Protein AF-A0A4Y8JRE9-F1 (afdb_monomer)

Foldseek 3Di:
DDPVVVPPPVDDFLACVVVVVPQCQPPFPCVPPPGHGNVRRNVCCVVPPVSVVCVVVVHDDDPPDPPPPPVCVVVVVVVVVVVVVVVVVVVVPPPDPDDPDPDDPDDPPDPPVPPPPDPPDDPPDLPDVPADFLACRNCVVDVDQVPAPDVVGNVVNVVVVVVVVVVVVVVVVVVVVVVVVVVVVVPDDPPPPPDDDDDDDDDDDDDDDDDPPDPVVVVVVVVVVVLVVVLVPPPDDPVVNVVSVVVVVVVVVVVVVVVVVVVVVVVVVVLVVVVVVVVVVCVVQVWDWDDDPPPDTDTDHDPPDDDWDWDWDQDPVRDIDTDGDDDDDPDPDDDD

Radius of gyration: 38.11 Å; Cα contacts (8 Å, |Δi|>4): 180; chains: 1; bounding box: 80×75×119 Å

Secondary structure (DSSP, 8-state):
--TTTT----SPTTSHHHHHTT--SSS-GGGGSSSPPHHHHHHHHHH-HHHHHHHHTT---PPPP-----THHHHHHHHHHHHHHHHHHHHTTT---PPPPPPPP------GGGS----TT----TT-TTS-TTSTTGGGT---GGG--SSS-HHHHHHHHHHHHHHHHHHHHHHHHHHHHHHHHHT---------PPP----PPP---------HHHHHHHHHHHHHHHHHT----HHHHHHHHHHHHHHHHHHHHHHHHHHHHHHHHHHHHHHHHHHHHHHHTT-EEEE-TTS-EEEEPPTTSPPPEEEEEE-TTS-EEEEEE-----------

Solvent-accessible surface area (backbone atoms only — not comparable to full-atom values): 21134 Å² total; per-residue (Å²): 134,62,84,69,71,72,68,72,72,86,60,60,78,35,31,48,66,23,28,75,78,62,39,74,40,89,83,35,84,31,66,86,46,96,53,53,27,12,41,56,29,36,53,39,46,75,72,32,68,68,57,33,53,33,50,77,69,74,41,84,84,71,81,72,74,77,71,76,73,66,75,56,62,60,55,52,53,53,48,50,53,49,50,55,51,53,53,50,56,62,64,58,75,74,66,70,84,70,74,78,75,78,75,74,78,83,64,82,78,75,70,71,86,74,60,78,78,80,71,86,83,68,80,79,59,93,80,59,87,84,52,60,60,36,28,52,73,16,33,79,78,46,78,56,70,93,75,44,91,27,84,54,31,16,57,53,28,32,54,49,51,52,50,52,53,51,50,50,55,50,51,53,52,50,52,50,52,52,52,50,52,55,51,56,66,71,65,60,73,82,74,75,77,74,78,88,72,85,88,76,85,88,78,88,78,82,83,76,80,80,75,80,85,65,60,61,67,63,52,51,57,48,53,52,48,52,51,51,53,55,56,73,66,49,91,55,57,78,64,53,54,53,52,51,52,51,51,53,51,52,52,50,54,52,52,52,51,52,51,54,54,50,53,53,50,50,57,54,47,52,58,53,57,64,48,48,62,55,52,54,55,34,57,76,66,62,42,55,79,49,88,45,99,77,86,50,77,54,70,54,73,66,94,90,62,82,85,69,57,72,54,75,54,70,49,98,84,74,56,72,55,77,50,76,54,88,65,84,80,83,73,87,78,82,81,131

Structure (mmCIF, N/CA/C/O backbone):
data_AF-A0A4Y8JRE9-F1
#
_entry.id   AF-A0A4Y8JRE9-F1
#
loop_
_atom_site.group_PDB
_atom_site.id
_atom_site.type_symbol
_atom_site.label_atom_id
_atom_site.label_alt_id
_atom_site.label_comp_id
_atom_site.label_asym_id
_atom_site.label_entity_id
_atom_site.label_seq_id
_atom_site.pdbx_PDB_ins_code
_atom_site.Cartn_x
_atom_site.Cartn_y
_atom_site.Cartn_z
_atom_site.occupancy
_atom_site.B_iso_or_equiv
_atom_site.auth_seq_id
_atom_site.auth_comp_id
_atom_site.auth_asym_id
_atom_site.auth_atom_id
_atom_site.pdbx_PDB_model_num
ATOM 1 N N . MET A 1 1 ? -28.894 -4.569 -14.939 1.00 49.09 1 MET A N 1
ATOM 2 C CA . MET A 1 1 ? -29.246 -4.712 -13.515 1.00 49.09 1 MET A CA 1
ATOM 3 C C . MET A 1 1 ? -30.235 -3.619 -13.191 1.00 49.09 1 MET A C 1
ATOM 5 O O . MET A 1 1 ? -29.943 -2.453 -13.436 1.00 49.09 1 MET A O 1
ATOM 9 N N . SER A 1 2 ? -31.446 -4.022 -12.833 1.00 51.38 2 SER A N 1
ATOM 10 C CA . SER A 1 2 ? -32.583 -3.138 -12.594 1.00 51.38 2 SER A CA 1
ATOM 11 C C . SER A 1 2 ? -32.316 -2.329 -11.326 1.00 51.38 2 SER A C 1
ATOM 13 O O . SER A 1 2 ? -31.784 -2.868 -10.364 1.00 51.38 2 SER A O 1
ATOM 15 N N . THR A 1 3 ? -32.711 -1.058 -11.279 1.00 58.94 3 THR A N 1
ATOM 16 C CA . THR A 1 3 ? -32.582 -0.202 -10.081 1.00 58.94 3 THR A CA 1
ATOM 17 C C . THR A 1 3 ? -33.307 -0.748 -8.842 1.00 58.94 3 THR A C 1
ATOM 19 O O . THR A 1 3 ? -33.083 -0.243 -7.749 1.00 58.94 3 THR A O 1
ATOM 22 N N . LEU A 1 4 ? -34.149 -1.777 -8.994 1.00 58.50 4 LEU A N 1
ATOM 23 C CA . LEU A 1 4 ? -34.817 -2.470 -7.892 1.00 58.50 4 LEU A CA 1
ATOM 24 C C . LEU A 1 4 ? -33.935 -3.503 -7.164 1.00 58.50 4 LEU A C 1
ATOM 26 O O . LEU A 1 4 ? -34.133 -3.684 -5.969 1.00 58.50 4 LEU A O 1
ATOM 30 N N . ASP A 1 5 ? -32.934 -4.107 -7.820 1.00 60.91 5 ASP A N 1
ATOM 31 C CA . ASP A 1 5 ? -31.975 -5.021 -7.156 1.00 60.91 5 ASP A CA 1
ATOM 32 C C . ASP A 1 5 ? -30.990 -4.262 -6.246 1.00 60.91 5 ASP A C 1
ATOM 34 O O . ASP A 1 5 ? -30.177 -4.856 -5.547 1.00 60.91 5 ASP A O 1
ATOM 38 N N . LEU A 1 6 ? -31.053 -2.925 -6.243 1.00 60.41 6 LEU A N 1
ATOM 39 C CA . LEU A 1 6 ? -30.259 -2.079 -5.354 1.00 60.41 6 LEU A CA 1
ATOM 40 C C . LEU A 1 6 ? -30.767 -2.089 -3.901 1.00 60.41 6 LEU A C 1
ATOM 42 O O . LEU A 1 6 ? -30.065 -1.582 -3.034 1.00 60.41 6 LEU A O 1
ATOM 46 N N . TYR A 1 7 ? -31.980 -2.600 -3.651 1.00 64.06 7 TYR A N 1
ATOM 47 C CA . TYR A 1 7 ? -32.642 -2.549 -2.341 1.00 64.06 7 TYR A CA 1
ATOM 48 C C . TYR A 1 7 ? -32.620 -3.870 -1.563 1.00 64.06 7 TYR A C 1
ATOM 50 O O . TYR A 1 7 ? -33.045 -3.889 -0.409 1.00 64.06 7 TYR A O 1
ATOM 58 N N . SER A 1 8 ? -32.131 -4.968 -2.149 1.00 72.12 8 SER A N 1
ATOM 59 C CA . SER A 1 8 ? -31.761 -6.160 -1.377 1.00 72.12 8 SER A CA 1
ATOM 60 C C . SER A 1 8 ? -30.461 -5.860 -0.630 1.00 72.12 8 SER A C 1
ATOM 62 O O . SER A 1 8 ? -29.365 -6.177 -1.087 1.00 72.12 8 SER A O 1
ATOM 64 N N . ASP A 1 9 ? -30.611 -5.159 0.491 1.00 72.56 9 ASP A N 1
ATOM 65 C CA . ASP A 1 9 ? -29.562 -4.598 1.350 1.00 72.56 9 ASP A CA 1
ATOM 66 C C . ASP A 1 9 ? -28.894 -5.668 2.243 1.00 72.56 9 ASP A C 1
ATOM 68 O O . ASP A 1 9 ? -28.466 -5.394 3.361 1.00 72.56 9 ASP A O 1
ATOM 72 N N . ASP A 1 10 ? -28.816 -6.911 1.758 1.00 89.00 10 ASP A N 1
ATOM 73 C CA . ASP A 1 10 ? -28.329 -8.073 2.519 1.00 89.00 10 ASP A CA 1
ATOM 74 C C . ASP A 1 10 ? -26.795 -8.127 2.634 1.00 89.00 10 ASP A C 1
ATOM 76 O O . ASP A 1 10 ? -26.238 -9.040 3.246 1.00 89.00 10 ASP A O 1
ATOM 80 N N . PHE A 1 11 ? -26.085 -7.164 2.049 1.00 89.75 11 PHE A N 1
ATOM 81 C CA . PHE A 1 11 ? -24.629 -7.110 2.081 1.00 89.75 11 PHE A CA 1
ATOM 82 C C . PHE A 1 11 ? -24.111 -6.083 3.101 1.00 89.75 11 PHE A C 1
ATOM 84 O O . PHE A 1 11 ? -24.757 -5.067 3.366 1.00 89.75 11 PHE A O 1
ATOM 91 N N . PRO A 1 12 ? -22.923 -6.309 3.692 1.00 93.31 12 PRO A N 1
ATOM 92 C CA . PRO A 1 12 ? -22.397 -5.434 4.733 1.00 93.31 12 PRO A CA 1
ATOM 93 C C . PRO A 1 12 ? -22.064 -4.043 4.177 1.00 93.31 12 PRO A C 1
ATOM 95 O O . PRO A 1 12 ? -21.236 -3.895 3.276 1.00 93.31 12 PRO A O 1
ATOM 98 N N . HIS A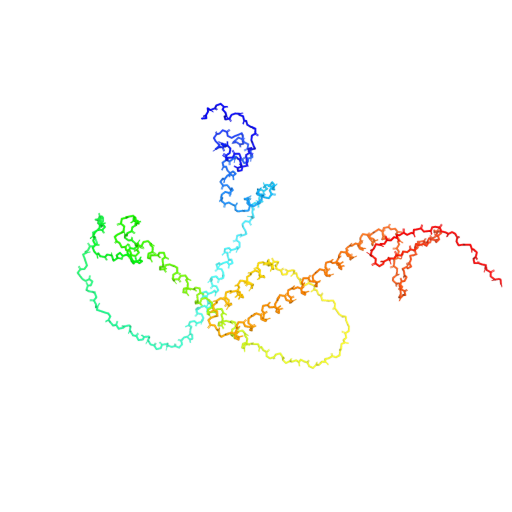 1 13 ? -22.676 -2.999 4.742 1.00 94.69 13 HIS A N 1
ATOM 99 C CA . HIS A 1 13 ? -22.341 -1.610 4.417 1.00 94.69 13 HIS A CA 1
ATOM 100 C C . HIS A 1 13 ? -21.197 -1.075 5.271 1.00 94.69 13 HIS A C 1
ATOM 102 O O . HIS A 1 13 ? -21.030 -1.425 6.435 1.00 94.69 13 HIS A O 1
ATOM 108 N N . GLY A 1 14 ? -20.418 -0.168 4.686 1.00 94.56 14 GLY A N 1
ATOM 109 C CA . GLY A 1 14 ? -19.246 0.423 5.329 1.00 94.56 14 GLY A CA 1
ATOM 110 C C . GLY A 1 14 ? -17.988 -0.436 5.279 1.00 94.56 14 GLY A C 1
ATOM 111 O O . GLY A 1 14 ? -17.011 -0.107 5.946 1.00 94.56 14 GLY A O 1
ATOM 112 N N . THR A 1 15 ? -17.987 -1.478 4.448 1.00 96.00 15 THR A N 1
ATOM 113 C CA . THR A 1 15 ? -16.830 -2.336 4.179 1.00 96.00 15 THR A CA 1
ATOM 114 C C . THR A 1 15 ? -16.375 -2.212 2.717 1.00 96.00 15 THR A C 1
ATOM 116 O O . THR A 1 15 ? -17.127 -1.702 1.873 1.00 96.00 15 THR A O 1
ATOM 119 N N . PRO A 1 16 ? -15.142 -2.644 2.391 1.00 96.88 16 PRO A N 1
ATOM 120 C CA . PRO A 1 16 ? -14.686 -2.777 1.007 1.00 96.88 16 PRO A CA 1
ATOM 121 C C . PRO A 1 16 ? -15.561 -3.746 0.197 1.00 96.88 16 PRO A C 1
ATOM 123 O O . PRO A 1 16 ? -15.965 -3.405 -0.912 1.00 96.88 16 PRO A O 1
ATOM 126 N N . ASP A 1 17 ? -15.957 -4.877 0.784 1.00 95.88 17 ASP A N 1
ATOM 127 C CA . ASP A 1 17 ? -16.783 -5.894 0.118 1.00 95.88 17 ASP A CA 1
ATOM 128 C C . ASP A 1 17 ? -18.141 -5.342 -0.324 1.00 95.88 17 ASP A C 1
ATOM 130 O O . ASP A 1 17 ? -18.578 -5.578 -1.449 1.00 95.88 17 ASP A O 1
ATOM 134 N N . GLY A 1 18 ? -18.795 -4.528 0.514 1.00 94.62 18 GLY A N 1
ATOM 135 C CA . GLY A 1 18 ? -20.056 -3.882 0.145 1.00 94.62 18 GLY A CA 1
ATOM 136 C C . GLY A 1 18 ? -19.915 -2.927 -1.046 1.00 94.62 18 GLY A C 1
ATOM 137 O O . GLY A 1 18 ? -20.858 -2.733 -1.816 1.00 94.62 18 GLY A O 1
ATOM 138 N N . PHE A 1 19 ? -18.733 -2.334 -1.245 1.00 96.31 19 PHE A N 1
ATOM 139 C CA . PHE A 1 19 ? -18.454 -1.523 -2.431 1.00 96.31 19 PHE A CA 1
ATOM 140 C C . PHE A 1 19 ? -18.309 -2.385 -3.690 1.00 96.31 19 PHE A C 1
ATOM 142 O O . PHE A 1 19 ? -18.842 -2.019 -4.742 1.00 96.31 19 PHE A O 1
ATOM 149 N N . GLU A 1 20 ? -17.620 -3.523 -3.585 1.00 94.88 20 GLU A N 1
ATOM 150 C CA . GLU A 1 20 ? -17.445 -4.475 -4.689 1.00 94.88 20 GLU A CA 1
ATOM 151 C C . GLU A 1 20 ? -18.771 -5.118 -5.109 1.00 94.88 20 GLU A C 1
ATOM 153 O O . GLU A 1 20 ? -19.023 -5.283 -6.302 1.00 94.88 20 GLU A O 1
ATOM 158 N N . GLN A 1 21 ? -19.666 -5.356 -4.147 1.00 93.81 21 GLN A N 1
ATOM 159 C CA . GLN A 1 21 ? -21.020 -5.867 -4.380 1.00 93.81 21 GLN A CA 1
ATOM 160 C C . GLN A 1 21 ? -21.985 -4.826 -4.975 1.00 93.81 21 GLN A C 1
ATOM 162 O O . GLN A 1 21 ? -23.099 -5.167 -5.362 1.00 93.81 21 GLN A O 1
ATOM 167 N N . GLY A 1 22 ? -21.555 -3.567 -5.128 1.00 92.50 22 GLY A N 1
ATOM 168 C CA . GLY A 1 22 ? -22.273 -2.560 -5.916 1.00 92.50 22 GLY A CA 1
ATOM 169 C C . GLY A 1 22 ? -22.660 -1.286 -5.168 1.00 92.50 22 GLY A C 1
ATOM 170 O O . GLY A 1 22 ? -23.108 -0.328 -5.806 1.00 92.50 22 GLY A O 1
ATOM 171 N N . CYS A 1 23 ? -22.434 -1.189 -3.854 1.00 93.88 23 CYS A N 1
ATOM 172 C CA . CYS A 1 23 ? -22.723 0.038 -3.113 1.00 93.88 23 CYS A CA 1
ATOM 173 C C . CYS A 1 23 ? -21.664 1.120 -3.371 1.00 93.88 23 CYS A C 1
ATOM 175 O O . CYS A 1 23 ? -20.669 1.282 -2.664 1.00 93.88 23 CYS A O 1
ATOM 177 N N . ARG A 1 24 ? -21.907 1.934 -4.403 1.00 93.31 24 ARG A N 1
ATOM 178 C CA . ARG A 1 24 ? -21.009 3.017 -4.850 1.00 93.31 24 ARG A CA 1
ATOM 179 C C . ARG A 1 24 ? -21.148 4.319 -4.039 1.00 93.31 24 ARG A C 1
ATOM 181 O O . ARG A 1 24 ? -20.507 5.318 -4.367 1.00 93.31 24 ARG A O 1
ATOM 188 N N . GLY A 1 25 ? -21.951 4.324 -2.971 1.00 89.06 25 GLY A N 1
ATOM 189 C CA . GLY A 1 25 ? -22.036 5.417 -1.992 1.00 89.06 25 GLY A CA 1
ATOM 190 C C . GLY A 1 25 ? -23.121 6.477 -2.216 1.00 89.06 25 GLY A C 1
ATOM 191 O O . GLY A 1 25 ? -23.301 7.299 -1.328 1.00 89.06 25 GLY A O 1
ATOM 192 N N . SER A 1 26 ? -23.836 6.488 -3.346 1.00 90.00 26 SER A N 1
ATOM 193 C CA . SER A 1 26 ? -24.902 7.476 -3.618 1.00 90.00 26 SER A CA 1
ATOM 194 C C . SER A 1 26 ? -26.245 7.162 -2.954 1.00 90.00 26 SER A C 1
ATOM 196 O O . SER A 1 26 ? -27.072 8.055 -2.828 1.00 90.00 26 SER A O 1
ATOM 198 N N . ALA A 1 27 ? -26.461 5.900 -2.588 1.00 91.44 27 ALA A N 1
ATOM 199 C CA . ALA A 1 27 ? -27.642 5.403 -1.883 1.00 91.44 27 ALA A CA 1
ATOM 200 C C . ALA A 1 27 ? -27.226 4.469 -0.732 1.00 91.44 27 ALA A C 1
ATOM 202 O O . ALA A 1 27 ? -27.926 3.526 -0.396 1.00 91.44 27 ALA A O 1
ATOM 203 N N . CYS A 1 28 ? -26.027 4.682 -0.180 1.00 94.06 28 CYS A N 1
ATOM 204 C CA . CYS A 1 28 ? -25.540 3.870 0.931 1.00 94.06 28 CYS A CA 1
ATOM 205 C C . CYS A 1 28 ? -26.331 4.241 2.196 1.00 94.06 28 CYS A C 1
ATOM 207 O O . CYS A 1 28 ? -26.377 5.432 2.511 1.00 94.06 28 CYS A O 1
ATOM 209 N N . PRO A 1 29 ? -26.876 3.281 2.963 1.00 94.06 29 PRO A N 1
ATOM 210 C CA . PRO A 1 29 ? -27.551 3.550 4.235 1.00 94.06 29 PRO A CA 1
ATOM 211 C C . PRO A 1 29 ? -26.688 4.365 5.205 1.00 94.06 29 PRO A C 1
ATOM 213 O O . PRO A 1 29 ? -27.184 5.238 5.913 1.00 94.06 29 PRO A O 1
ATOM 216 N N . ASN A 1 30 ? -25.365 4.168 5.162 1.00 95.12 30 ASN A N 1
ATOM 217 C CA . ASN A 1 30 ? -24.429 4.895 6.019 1.00 95.12 30 ASN A CA 1
ATOM 218 C C . ASN A 1 30 ? -24.190 6.353 5.584 1.00 95.12 30 ASN A C 1
ATOM 220 O O . ASN A 1 30 ? -23.443 7.070 6.244 1.00 95.12 30 ASN A O 1
ATOM 224 N N . GLN A 1 31 ? -24.777 6.823 4.479 1.00 94.81 31 GLN A N 1
ATOM 225 C CA . GLN A 1 31 ? -24.542 8.176 3.964 1.00 94.81 31 GLN A CA 1
ATOM 226 C C . GLN A 1 31 ? -25.086 9.274 4.890 1.00 94.81 31 GLN A C 1
ATOM 228 O O . GLN A 1 31 ? -24.554 10.383 4.887 1.00 94.81 31 GLN A O 1
ATOM 233 N N . THR A 1 32 ? -26.107 8.964 5.692 1.00 94.75 32 THR A N 1
ATOM 234 C CA . THR A 1 32 ? -26.716 9.874 6.678 1.00 94.75 32 THR A CA 1
ATOM 235 C C . THR A 1 32 ? -26.325 9.553 8.120 1.00 94.75 32 THR A C 1
ATOM 237 O O . THR A 1 32 ? -26.889 10.125 9.047 1.00 94.75 32 THR A O 1
ATOM 240 N N . THR A 1 33 ? -25.393 8.624 8.324 1.00 95.06 33 THR A N 1
ATOM 241 C CA . THR A 1 33 ? -24.928 8.198 9.651 1.00 95.06 33 THR A CA 1
ATOM 242 C C . THR A 1 33 ? -23.469 8.596 9.856 1.00 95.06 33 THR A C 1
ATOM 244 O O . THR A 1 33 ? -22.762 8.877 8.889 1.00 95.06 33 THR A O 1
ATOM 247 N N . ASP A 1 34 ? -22.987 8.525 11.096 1.00 94.00 34 ASP A N 1
ATOM 248 C CA . ASP A 1 34 ? -21.558 8.688 11.395 1.00 94.00 34 ASP A CA 1
ATOM 249 C C . ASP A 1 34 ? -20.711 7.472 10.972 1.00 94.00 34 ASP A C 1
ATOM 251 O O . ASP A 1 34 ? -19.479 7.538 10.959 1.00 94.00 34 ASP A O 1
ATOM 255 N N . ALA A 1 35 ? -21.346 6.356 10.590 1.00 93.62 35 ALA A N 1
ATOM 256 C CA . ALA A 1 35 ? -20.649 5.180 10.092 1.00 93.62 35 ALA A CA 1
ATOM 257 C C . ALA A 1 35 ? -20.007 5.431 8.7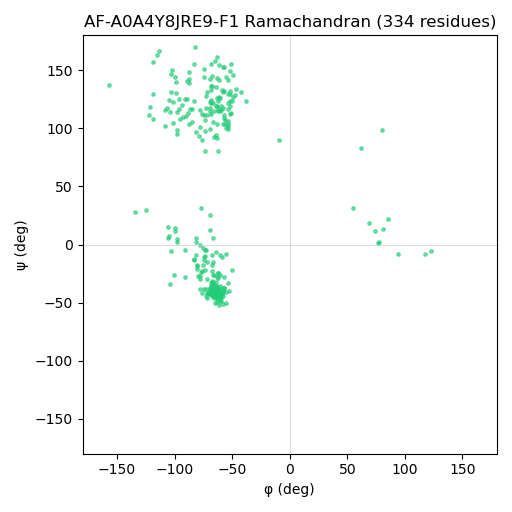15 1.00 93.62 35 ALA A C 1
ATOM 259 O O . ALA A 1 35 ? -20.421 6.276 7.916 1.00 93.62 35 ALA A O 1
ATOM 260 N N . MET A 1 36 ? -18.965 4.662 8.402 1.00 94.75 36 MET A N 1
ATOM 261 C CA . MET A 1 36 ? -18.266 4.790 7.128 1.00 94.75 36 MET A CA 1
ATOM 262 C C . MET A 1 36 ? -19.159 4.320 5.970 1.00 94.75 36 MET A C 1
ATOM 264 O O . MET A 1 36 ? -19.748 3.247 6.019 1.00 94.75 36 MET A O 1
ATOM 268 N N . THR A 1 37 ? -19.249 5.099 4.892 1.00 96.62 37 THR A N 1
ATOM 269 C CA . THR A 1 37 ? -19.902 4.657 3.641 1.00 96.62 37 THR A CA 1
ATOM 270 C C . THR A 1 37 ? -19.019 3.656 2.890 1.00 96.62 37 THR A C 1
ATOM 272 O O . THR A 1 37 ? -17.799 3.833 2.903 1.00 96.62 37 THR A O 1
ATOM 275 N N . CYS A 1 38 ? -19.592 2.723 2.120 1.00 96.44 38 CYS A N 1
ATOM 276 C CA . CYS A 1 38 ? -18.826 1.756 1.308 1.00 96.44 38 CYS A CA 1
ATOM 277 C C . CYS A 1 38 ? -17.794 2.430 0.386 1.00 96.44 38 CYS A C 1
ATOM 279 O O . CYS A 1 38 ? -16.646 2.006 0.301 1.00 96.44 38 CYS A O 1
ATOM 281 N N . ARG A 1 39 ? -18.149 3.568 -0.234 1.00 97.50 39 ARG A N 1
ATOM 282 C CA . ARG A 1 39 ? -17.212 4.348 -1.063 1.00 97.50 39 ARG A CA 1
ATOM 283 C C . ARG A 1 39 ? -15.996 4.845 -0.273 1.00 97.50 39 ARG A C 1
ATOM 285 O O . ARG A 1 39 ? -14.878 4.780 -0.777 1.00 97.50 39 ARG A O 1
ATOM 292 N N . LYS A 1 40 ? -16.198 5.360 0.946 1.00 96.81 40 LYS A N 1
ATOM 293 C CA . LYS A 1 40 ? -15.100 5.789 1.834 1.00 96.81 40 LYS A CA 1
ATOM 294 C C . LYS A 1 40 ? -14.256 4.596 2.290 1.00 96.81 40 LYS A C 1
ATOM 296 O O . LYS A 1 40 ? -13.035 4.716 2.265 1.00 96.81 40 LYS A O 1
ATOM 301 N N . ALA A 1 41 ? -14.889 3.474 2.634 1.00 97.00 41 ALA A N 1
ATOM 302 C CA . ALA A 1 41 ? -14.204 2.244 3.027 1.00 97.00 41 ALA A CA 1
ATOM 303 C C . ALA A 1 41 ? -13.286 1.730 1.910 1.00 97.00 41 ALA A C 1
ATOM 305 O O . ALA A 1 41 ? -12.099 1.535 2.139 1.00 97.00 41 ALA A O 1
ATOM 306 N N . HIS A 1 42 ? -13.783 1.646 0.673 1.00 97.56 42 HIS A N 1
ATOM 307 C CA . HIS A 1 42 ? -12.974 1.249 -0.481 1.00 97.56 42 HIS A CA 1
ATOM 308 C C . HIS A 1 42 ? -11.828 2.234 -0.779 1.00 97.56 42 HIS A C 1
ATOM 310 O O . HIS A 1 42 ? -10.697 1.818 -1.017 1.00 97.56 42 HIS A O 1
ATOM 316 N N . MET A 1 43 ? -12.075 3.551 -0.727 1.00 97.44 43 MET A N 1
ATOM 317 C CA . MET A 1 43 ? -10.998 4.541 -0.905 1.00 97.44 43 MET A CA 1
ATOM 318 C C . MET A 1 43 ? -9.912 4.415 0.174 1.00 97.44 43 MET A C 1
ATOM 320 O O . MET A 1 43 ? -8.730 4.520 -0.149 1.00 97.44 43 MET A O 1
ATOM 324 N N . ARG A 1 44 ? -10.288 4.163 1.438 1.00 96.56 44 ARG A N 1
ATOM 325 C CA . ARG A 1 44 ? -9.323 3.885 2.512 1.00 96.56 44 ARG A CA 1
ATOM 326 C C . ARG A 1 44 ? -8.590 2.574 2.286 1.00 96.56 44 ARG A C 1
ATOM 328 O O . ARG A 1 44 ? -7.378 2.563 2.395 1.00 96.56 44 ARG A O 1
ATOM 335 N N . TYR A 1 45 ? -9.281 1.514 1.888 1.00 97.69 45 TYR A N 1
ATOM 336 C CA . TYR A 1 45 ? -8.661 0.226 1.586 1.00 97.69 45 TYR A CA 1
ATOM 337 C C . TYR A 1 45 ? -7.583 0.322 0.495 1.00 97.69 45 TYR A C 1
ATOM 339 O O . TYR A 1 45 ? -6.531 -0.309 0.595 1.00 97.69 45 TYR A O 1
ATOM 347 N N . GLN A 1 46 ? -7.793 1.165 -0.521 1.00 97.56 46 GLN A N 1
ATOM 348 C CA . GLN A 1 46 ? -6.787 1.401 -1.561 1.00 97.56 46 GLN A CA 1
ATOM 349 C C . GLN A 1 46 ? -5.647 2.339 -1.129 1.00 97.56 46 GLN A C 1
ATOM 351 O O . GLN A 1 46 ? -4.541 2.222 -1.654 1.00 97.56 46 GLN A O 1
ATOM 356 N N . GLY A 1 47 ? -5.905 3.279 -0.215 1.00 96.75 47 GLY A N 1
ATOM 357 C CA . GLY A 1 47 ? -4.951 4.330 0.162 1.00 96.75 47 GLY A CA 1
ATOM 358 C C . GLY A 1 47 ? -4.188 4.099 1.470 1.00 96.75 47 GLY A C 1
ATOM 359 O O . GLY A 1 47 ? -3.090 4.627 1.629 1.00 96.75 47 GLY A O 1
ATOM 360 N N . ASP A 1 48 ? -4.748 3.331 2.400 1.00 96.44 48 ASP A N 1
ATOM 361 C CA . ASP A 1 48 ? -4.231 3.115 3.748 1.00 96.44 48 ASP A CA 1
ATOM 362 C C . ASP A 1 48 ? -3.920 1.631 3.965 1.00 96.44 48 ASP A C 1
ATOM 364 O O . ASP A 1 48 ? -4.798 0.776 4.102 1.00 96.44 48 ASP A O 1
ATOM 368 N N . TYR A 1 49 ? -2.622 1.333 4.006 1.00 95.56 49 TYR A N 1
ATOM 369 C CA . TYR A 1 49 ? -2.118 -0.019 4.206 1.00 95.56 49 TYR A CA 1
ATOM 370 C C . TYR A 1 49 ? -2.508 -0.610 5.567 1.00 95.56 49 TYR A C 1
ATOM 372 O O . TYR A 1 49 ? -2.763 -1.810 5.648 1.00 95.56 49 TYR A O 1
ATOM 380 N N . GLN A 1 50 ? -2.556 0.205 6.627 1.00 95.25 50 GLN A N 1
ATOM 381 C CA . GLN A 1 50 ? -2.900 -0.273 7.969 1.00 95.25 50 GLN A CA 1
ATOM 382 C C . GLN A 1 50 ? -4.381 -0.635 8.040 1.00 95.25 50 GLN A C 1
ATOM 384 O O . GLN A 1 50 ? -4.724 -1.694 8.564 1.00 95.25 50 GLN A O 1
ATOM 389 N N . TYR A 1 51 ? -5.238 0.192 7.432 1.00 95.94 51 TYR A N 1
ATOM 390 C CA . TYR A 1 51 ? -6.659 -0.115 7.277 1.00 95.94 51 TYR A CA 1
ATOM 391 C C . TYR A 1 51 ? -6.861 -1.433 6.526 1.00 95.94 51 TYR A C 1
ATOM 393 O O . TYR A 1 51 ? -7.548 -2.323 7.022 1.00 95.94 51 TYR A O 1
ATOM 401 N N . A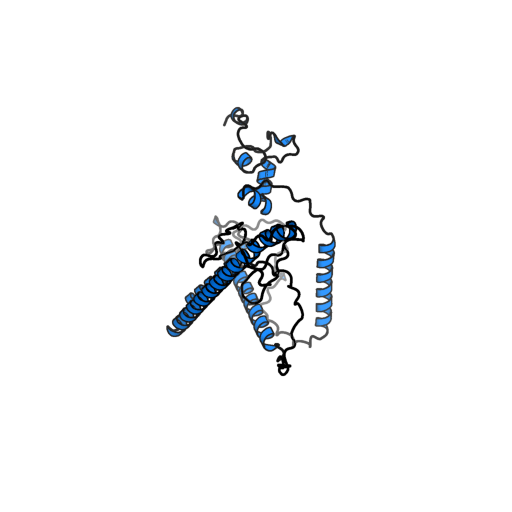RG A 1 52 ? -6.214 -1.592 5.362 1.00 97.50 52 ARG A N 1
ATOM 402 C CA . ARG A 1 52 ? -6.279 -2.831 4.576 1.00 97.50 52 ARG A CA 1
ATOM 403 C C . ARG A 1 52 ? -5.852 -4.046 5.397 1.00 97.50 52 ARG A C 1
ATOM 405 O O . ARG A 1 52 ? -6.601 -5.008 5.485 1.00 97.50 52 ARG A O 1
ATOM 412 N N . LYS A 1 53 ? -4.694 -3.967 6.055 1.00 97.00 53 LYS A N 1
ATOM 413 C CA . LYS A 1 53 ? -4.161 -5.056 6.880 1.00 97.00 53 LYS A CA 1
ATOM 414 C C . LYS A 1 53 ? -5.122 -5.464 8.004 1.00 97.00 53 LYS A C 1
ATOM 416 O O . LYS A 1 53 ? -5.258 -6.652 8.270 1.00 97.00 53 LYS A O 1
ATOM 421 N N . ALA A 1 54 ? -5.773 -4.503 8.661 1.00 95.62 54 ALA A N 1
ATOM 422 C CA . ALA A 1 54 ? -6.737 -4.788 9.722 1.00 95.62 54 ALA A CA 1
ATOM 423 C C . ALA A 1 54 ? -8.000 -5.481 9.185 1.00 95.62 54 ALA A C 1
ATOM 425 O O . ALA A 1 54 ? -8.438 -6.475 9.762 1.00 95.62 54 ALA A O 1
ATOM 426 N N . ILE A 1 55 ? -8.548 -4.999 8.064 1.00 96.38 55 ILE A N 1
ATOM 427 C CA . ILE A 1 55 ? -9.725 -5.605 7.425 1.00 96.38 55 ILE A CA 1
ATOM 428 C C . ILE A 1 55 ? -9.417 -7.021 6.927 1.00 96.38 55 ILE A C 1
ATOM 430 O O . ILE A 1 55 ? -10.187 -7.935 7.209 1.00 96.38 55 ILE A O 1
ATOM 434 N N . ASP A 1 56 ? -8.269 -7.228 6.276 1.00 96.00 56 ASP A N 1
ATOM 435 C CA . ASP A 1 56 ? -7.841 -8.549 5.793 1.00 96.00 56 ASP A CA 1
ATOM 436 C C . ASP A 1 56 ? -7.620 -9.541 6.952 1.00 96.00 56 ASP A C 1
ATOM 438 O O . ASP A 1 56 ? -7.803 -10.746 6.797 1.00 96.00 56 ASP A O 1
ATOM 442 N N . ALA A 1 57 ? -7.263 -9.038 8.139 1.00 96.56 57 ALA A N 1
ATOM 443 C CA . ALA A 1 57 ? -7.152 -9.825 9.366 1.00 96.56 57 ALA A CA 1
ATOM 444 C C . ALA A 1 57 ? -8.504 -10.073 10.069 1.00 96.56 57 ALA A C 1
ATOM 446 O O . ALA A 1 57 ? -8.526 -10.646 11.159 1.00 96.56 57 ALA A O 1
ATOM 447 N N . GLY A 1 58 ? -9.624 -9.615 9.498 1.00 95.19 58 GLY A N 1
ATOM 448 C CA . GLY A 1 58 ? -10.955 -9.715 10.103 1.00 95.19 58 GLY A CA 1
ATOM 449 C C . GLY A 1 58 ? -11.144 -8.835 11.344 1.00 95.19 58 GLY A C 1
ATOM 450 O O . GLY A 1 58 ? -12.047 -9.079 12.143 1.00 95.19 58 GLY A O 1
ATOM 451 N N . GLN A 1 59 ? -10.291 -7.827 11.544 1.00 95.25 59 GLN A N 1
ATOM 452 C CA . GLN A 1 59 ? -10.374 -6.916 12.682 1.00 95.25 59 GLN A CA 1
ATOM 453 C C . GLN A 1 59 ? -11.274 -5.721 12.364 1.00 95.25 59 GLN A C 1
ATOM 455 O O . GLN A 1 59 ? -11.234 -5.145 11.275 1.00 95.25 59 GLN A O 1
ATOM 460 N N . VAL A 1 60 ? -12.064 -5.296 13.352 1.00 89.62 60 VAL A N 1
ATOM 461 C CA . VAL A 1 60 ? -12.834 -4.053 13.256 1.00 89.62 60 VAL A CA 1
ATOM 462 C C . VAL A 1 60 ? -11.859 -2.883 13.284 1.00 89.62 60 VAL A C 1
ATOM 464 O O . VAL A 1 60 ? -11.156 -2.671 14.273 1.00 89.62 60 VAL A O 1
ATOM 467 N N . TRP A 1 61 ? -11.819 -2.108 12.202 1.00 88.75 61 TRP A N 1
ATOM 468 C CA . TRP A 1 61 ? -10.991 -0.911 12.159 1.00 88.75 61 TRP A CA 1
ATOM 469 C C . TRP A 1 61 ? -11.540 0.159 13.104 1.00 88.75 61 TRP A C 1
ATOM 471 O O . TRP A 1 61 ? -12.586 0.759 12.850 1.00 88.75 61 TRP A O 1
ATOM 481 N N . VAL A 1 62 ? -10.790 0.437 14.165 1.00 89.31 62 VAL A N 1
ATOM 482 C CA . VAL A 1 62 ? -10.970 1.631 14.987 1.00 89.31 62 VAL A CA 1
ATOM 483 C C . VAL A 1 62 ? -10.032 2.687 14.433 1.00 89.31 62 VAL A C 1
ATOM 485 O O . VAL A 1 62 ? -8.823 2.471 14.379 1.00 89.31 62 VAL A O 1
ATOM 488 N N . GLU A 1 63 ? -10.582 3.820 13.993 1.00 84.12 63 GLU A N 1
ATOM 489 C CA . GLU A 1 63 ? -9.753 4.929 13.532 1.00 84.12 63 GLU A CA 1
ATOM 490 C C . GLU A 1 63 ? -8.823 5.343 14.676 1.00 84.12 63 GLU A C 1
ATOM 492 O O . GLU A 1 63 ? -9.321 5.722 15.743 1.00 84.12 63 GLU A O 1
ATOM 497 N N . PRO A 1 64 ? -7.493 5.218 14.503 1.00 84.31 64 PRO A N 1
ATOM 498 C CA . PRO A 1 64 ? -6.572 5.601 15.552 1.00 84.31 64 PRO A CA 1
ATOM 499 C C . PRO A 1 64 ? -6.840 7.066 15.870 1.00 84.31 64 PRO A C 1
ATOM 501 O O . PRO A 1 64 ? -6.963 7.889 14.955 1.00 84.31 64 PRO A O 1
ATOM 504 N N . ALA A 1 65 ? -6.979 7.377 17.164 1.00 83.25 65 ALA A N 1
ATOM 505 C CA . ALA A 1 65 ? -7.142 8.753 17.610 1.00 83.25 65 ALA A CA 1
ATOM 506 C C . ALA A 1 65 ? -6.073 9.583 16.896 1.00 83.25 65 ALA A C 1
ATOM 508 O O . ALA A 1 65 ? -4.918 9.146 16.894 1.00 83.25 65 ALA A O 1
ATOM 509 N N . PRO A 1 66 ? -6.445 10.701 16.240 1.00 80.19 66 PRO A N 1
ATOM 510 C CA . PRO A 1 66 ? -5.516 11.443 15.408 1.00 80.19 66 PRO A CA 1
ATOM 511 C C . PRO A 1 66 ? -4.287 11.700 16.256 1.00 80.19 66 PRO A C 1
ATOM 513 O O . PRO A 1 66 ? -4.386 12.391 17.276 1.00 80.19 66 PRO A O 1
ATOM 516 N N . GLU A 1 67 ? -3.164 11.074 15.884 1.00 76.38 67 GLU A N 1
ATOM 517 C CA . GLU A 1 67 ? -1.922 11.267 16.610 1.00 76.38 67 GLU A CA 1
ATOM 518 C C . GLU A 1 67 ? -1.753 12.774 16.682 1.00 76.38 67 GLU A C 1
ATOM 520 O O . GLU A 1 67 ? -1.783 13.455 15.647 1.00 76.38 67 GLU A O 1
ATOM 525 N N . LYS A 1 68 ? -1.710 13.318 17.906 1.00 73.94 68 LYS A N 1
ATOM 526 C CA . LYS A 1 68 ? -1.435 14.736 18.102 1.00 73.94 68 LYS A CA 1
ATOM 527 C C . LYS A 1 68 ? -0.139 14.950 17.357 1.00 73.94 68 LYS A C 1
ATOM 529 O O . LYS A 1 68 ? 0.885 14.470 17.829 1.00 73.94 68 LYS A O 1
ATOM 534 N N . LYS A 1 69 ? -0.207 15.560 16.166 1.00 56.94 69 LYS A N 1
ATOM 535 C CA . LYS A 1 69 ? 0.961 15.791 15.324 1.00 56.94 69 LYS A CA 1
ATOM 536 C C . LYS A 1 69 ? 1.936 16.520 16.218 1.00 56.94 69 LYS A C 1
ATOM 538 O O . LYS A 1 69 ? 1.719 17.697 16.510 1.00 56.94 69 LYS A O 1
ATOM 543 N N . VAL A 1 70 ? 2.927 15.789 16.718 1.00 59.97 70 VAL A N 1
ATOM 544 C CA . VAL A 1 70 ? 3.960 16.337 17.575 1.00 59.97 70 VAL A CA 1
ATOM 545 C C . VAL A 1 70 ? 4.640 17.342 16.666 1.00 59.97 70 VAL A C 1
ATOM 547 O O . VAL A 1 70 ? 5.294 16.970 15.689 1.00 59.97 70 VAL A O 1
ATOM 550 N N . LYS A 1 71 ? 4.347 18.628 16.887 1.00 56.38 71 LYS A N 1
ATOM 551 C CA . LYS A 1 71 ? 4.827 19.725 16.039 1.00 56.38 71 LYS A CA 1
ATOM 552 C C . LYS A 1 71 ? 6.359 19.792 16.021 1.00 56.38 71 LYS A C 1
ATOM 554 O O . LYS A 1 71 ? 6.903 20.471 15.157 1.00 56.38 71 LYS A O 1
ATOM 559 N N . ASP A 1 72 ? 7.024 19.020 16.873 1.00 57.78 72 ASP A N 1
ATOM 560 C CA . ASP A 1 72 ? 8.467 19.051 17.073 1.00 57.78 72 ASP A CA 1
ATOM 561 C C . ASP A 1 72 ? 9.263 18.268 16.021 1.00 57.78 72 ASP A C 1
ATOM 563 O O . ASP A 1 72 ? 10.431 18.554 15.782 1.00 57.78 72 ASP A O 1
ATOM 567 N N . ARG A 1 73 ? 8.648 17.353 15.256 1.00 58.06 73 ARG A N 1
ATOM 568 C CA . ARG A 1 73 ? 9.434 16.580 14.271 1.00 58.06 73 ARG A CA 1
ATOM 569 C C . ARG A 1 73 ? 9.973 17.436 13.119 1.00 58.06 73 ARG A C 1
ATOM 571 O O . ARG A 1 73 ? 10.947 17.070 12.466 1.00 58.06 73 ARG A O 1
ATOM 578 N N . ARG A 1 74 ? 9.330 18.580 12.856 1.00 64.00 74 ARG A N 1
ATOM 579 C CA . ARG A 1 74 ? 9.795 19.553 11.859 1.00 64.00 74 ARG A CA 1
ATOM 580 C C . ARG A 1 74 ? 10.948 20.393 12.404 1.00 64.00 74 ARG A C 1
ATOM 582 O O . ARG A 1 74 ? 11.905 20.612 11.677 1.00 64.00 74 ARG A O 1
ATOM 589 N N . THR A 1 75 ? 10.903 20.770 13.683 1.00 67.56 75 THR A N 1
ATOM 590 C CA . THR A 1 75 ? 12.018 21.470 14.332 1.00 67.56 75 THR A CA 1
ATOM 591 C C . THR A 1 75 ? 13.244 20.576 14.464 1.00 67.56 75 THR A C 1
ATOM 593 O O . THR A 1 75 ? 14.348 21.061 14.247 1.00 67.56 75 THR A O 1
ATOM 596 N N . ASP A 1 76 ? 13.069 19.273 14.693 1.00 71.94 76 ASP A N 1
ATOM 597 C CA . ASP A 1 76 ? 14.191 18.329 14.774 1.00 71.94 76 ASP A CA 1
ATOM 598 C C . ASP A 1 76 ? 14.848 18.095 13.406 1.00 71.94 76 ASP A C 1
ATOM 600 O O . ASP A 1 76 ? 16.073 18.081 13.290 1.00 71.94 76 ASP A O 1
ATOM 604 N N . ALA A 1 77 ? 14.045 17.963 12.343 1.00 78.00 77 ALA A N 1
ATOM 605 C CA . ALA A 1 77 ? 14.557 17.818 10.981 1.00 78.00 77 ALA A CA 1
ATOM 606 C C . ALA A 1 77 ? 15.264 19.095 10.491 1.00 78.00 77 ALA A C 1
ATOM 608 O O . ALA A 1 77 ? 16.332 19.013 9.880 1.00 78.00 77 ALA A O 1
ATOM 609 N N . ASP A 1 78 ? 14.706 20.269 10.796 1.00 79.62 78 ASP A N 1
ATOM 610 C CA . ASP A 1 78 ? 15.309 21.558 10.454 1.00 79.62 78 ASP A CA 1
ATOM 611 C C . ASP A 1 78 ? 16.589 21.813 11.276 1.00 79.62 78 ASP A C 1
ATOM 613 O O . ASP A 1 78 ? 17.588 22.301 10.737 1.00 79.62 78 ASP A O 1
ATOM 617 N N . ALA A 1 79 ? 16.619 21.408 12.552 1.00 82.81 79 ALA A N 1
ATOM 618 C CA . ALA A 1 79 ? 17.815 21.462 13.394 1.00 82.81 79 ALA A CA 1
ATOM 619 C C . ALA A 1 79 ? 18.918 20.524 12.880 1.00 82.81 79 ALA A C 1
ATOM 621 O O . ALA A 1 79 ? 20.071 20.943 12.766 1.00 82.81 79 ALA A O 1
ATOM 622 N N . ALA A 1 80 ? 18.575 19.295 12.481 1.00 86.56 80 ALA A N 1
ATOM 623 C CA . ALA A 1 80 ? 19.523 18.349 11.896 1.00 86.56 80 ALA A CA 1
ATOM 624 C C . ALA A 1 80 ? 20.106 18.862 10.568 1.00 86.56 80 ALA A C 1
ATOM 626 O O . ALA A 1 80 ? 21.316 18.790 10.346 1.00 86.56 80 ALA A O 1
ATOM 627 N N . HIS A 1 81 ? 19.273 19.448 9.701 1.00 85.19 81 HIS A N 1
ATOM 628 C CA . HIS A 1 81 ? 19.740 20.063 8.456 1.00 85.19 81 HIS A CA 1
ATOM 629 C C . HIS A 1 81 ? 20.663 21.262 8.704 1.00 85.19 81 HIS A C 1
ATOM 631 O O . HIS A 1 81 ? 21.653 21.444 7.990 1.00 85.19 81 HIS A O 1
ATOM 637 N N . THR A 1 82 ? 20.358 22.063 9.724 1.00 90.88 82 THR A N 1
ATOM 638 C CA . THR A 1 82 ? 21.180 23.211 10.120 1.00 90.88 82 THR A CA 1
ATOM 639 C C . THR A 1 82 ? 22.527 22.754 10.682 1.00 90.88 82 THR A C 1
ATOM 641 O O . THR A 1 82 ? 23.563 23.280 10.277 1.00 90.88 82 THR A O 1
ATOM 644 N N . ALA A 1 83 ? 22.538 21.722 11.529 1.00 89.44 83 ALA A N 1
ATOM 645 C CA . ALA A 1 83 ? 23.759 21.131 12.074 1.00 89.44 83 ALA A CA 1
ATOM 646 C C . ALA A 1 83 ? 24.651 20.525 10.976 1.00 89.44 83 ALA A C 1
ATOM 648 O O . ALA A 1 83 ? 25.856 20.766 10.959 1.00 89.44 83 ALA A O 1
ATOM 649 N N . LEU A 1 84 ? 24.065 19.816 10.005 1.00 90.06 84 LEU A N 1
ATOM 650 C CA . LEU A 1 84 ? 24.790 19.287 8.843 1.00 90.06 84 LEU A CA 1
ATOM 651 C C . LEU A 1 84 ? 25.417 20.396 7.993 1.00 90.06 84 LEU A C 1
ATOM 653 O O . LEU A 1 84 ? 26.542 20.251 7.512 1.00 90.06 84 LEU A O 1
ATOM 657 N N . ARG A 1 85 ? 24.707 21.515 7.806 1.00 92.44 85 ARG A N 1
ATOM 658 C CA . ARG A 1 85 ? 25.240 22.666 7.072 1.00 92.44 85 ARG A CA 1
ATOM 659 C C . ARG A 1 85 ? 26.411 23.307 7.815 1.00 92.44 85 ARG A C 1
ATOM 661 O O . ARG A 1 85 ? 27.438 23.544 7.188 1.00 92.44 85 ARG A O 1
ATOM 668 N N . ALA A 1 86 ? 26.278 23.516 9.124 1.00 89.44 86 ALA A N 1
ATOM 669 C CA . ALA A 1 86 ? 27.345 24.061 9.960 1.00 89.44 86 ALA A CA 1
ATOM 670 C C . ALA A 1 86 ? 28.586 23.149 9.968 1.00 89.44 86 ALA A C 1
ATOM 672 O O . ALA A 1 86 ? 29.700 23.624 9.771 1.00 89.44 86 ALA A O 1
ATOM 673 N N . ALA A 1 87 ? 28.403 21.832 10.097 1.00 83.94 87 ALA A N 1
ATOM 674 C CA . ALA A 1 87 ? 29.502 20.868 10.045 1.00 83.94 87 ALA A CA 1
ATOM 675 C C . ALA A 1 87 ? 30.228 20.878 8.689 1.00 83.94 87 ALA A C 1
ATOM 677 O O . ALA A 1 87 ? 31.455 20.807 8.634 1.00 83.94 87 ALA A O 1
ATOM 678 N N . ARG A 1 88 ? 29.484 21.012 7.583 1.00 87.12 88 ARG A N 1
ATOM 679 C CA . ARG A 1 88 ? 30.067 21.101 6.237 1.00 87.12 88 ARG A CA 1
ATOM 680 C C . ARG A 1 88 ? 30.844 22.398 6.018 1.00 87.12 88 ARG A C 1
ATOM 682 O O . ARG A 1 88 ? 31.854 22.375 5.325 1.00 87.12 88 ARG A O 1
ATOM 689 N N . GLU A 1 89 ? 30.373 23.501 6.590 1.00 86.50 89 GLU A N 1
ATOM 690 C CA . GLU A 1 89 ? 31.046 24.799 6.516 1.00 86.50 89 GLU A CA 1
ATOM 691 C C . GLU A 1 89 ? 32.376 24.777 7.278 1.00 86.50 89 GLU A C 1
ATOM 693 O O . GLU A 1 89 ? 33.389 25.202 6.731 1.00 86.50 89 GLU A O 1
ATOM 698 N N . VAL A 1 90 ? 32.410 24.165 8.467 1.00 82.06 90 VAL A N 1
ATOM 699 C CA . VAL A 1 90 ? 33.655 23.953 9.228 1.00 82.06 90 VAL A CA 1
ATOM 700 C C . VAL A 1 90 ? 34.625 23.042 8.467 1.00 82.06 90 VAL A C 1
ATOM 702 O O . VAL A 1 90 ? 35.804 23.361 8.350 1.00 82.06 90 VAL A O 1
ATOM 705 N N . ALA A 1 91 ? 34.137 21.951 7.871 1.00 78.69 91 ALA A N 1
ATOM 706 C CA . ALA A 1 91 ? 34.974 21.031 7.097 1.00 78.69 91 ALA A CA 1
ATOM 707 C C . ALA A 1 91 ? 35.531 21.636 5.790 1.00 78.69 91 ALA A C 1
ATOM 709 O O . ALA A 1 91 ? 36.471 21.092 5.213 1.00 78.69 91 ALA A O 1
ATOM 710 N N . GLN A 1 92 ? 34.965 22.742 5.295 1.00 70.75 92 GLN A N 1
ATOM 711 C CA . GLN A 1 92 ? 35.415 23.388 4.060 1.00 70.75 92 GLN A CA 1
ATOM 712 C C . GLN A 1 92 ? 36.611 24.330 4.244 1.00 70.75 92 GLN A C 1
ATOM 714 O O . GLN A 1 92 ? 37.214 24.713 3.242 1.00 70.75 92 GLN A O 1
ATOM 719 N N . VAL A 1 93 ? 36.970 24.692 5.481 1.00 71.75 93 VAL A N 1
ATOM 720 C CA . VAL A 1 93 ? 38.031 25.680 5.751 1.00 71.75 93 VAL A CA 1
ATOM 721 C C . VAL A 1 93 ? 39.444 25.101 5.564 1.00 71.75 93 VAL A C 1
ATOM 723 O O . VAL A 1 93 ? 40.348 25.849 5.206 1.00 71.75 93 VAL A O 1
ATOM 726 N N . ASP A 1 94 ? 39.624 23.779 5.661 1.00 64.31 94 ASP A N 1
ATOM 727 C CA . ASP A 1 94 ? 40.946 23.127 5.575 1.00 64.31 94 ASP A CA 1
ATOM 728 C C . ASP A 1 94 ? 41.209 22.378 4.256 1.00 64.31 94 ASP A C 1
ATOM 730 O O . ASP A 1 94 ? 42.145 21.580 4.144 1.00 64.31 94 ASP A O 1
ATOM 734 N N . VAL A 1 95 ? 40.408 22.622 3.213 1.00 60.44 95 VAL A N 1
ATOM 735 C CA . VAL A 1 95 ? 40.660 22.008 1.903 1.00 60.44 95 VAL A CA 1
ATOM 736 C C . VAL A 1 95 ? 41.866 22.689 1.252 1.00 60.44 95 VAL A C 1
ATOM 738 O O . VAL A 1 95 ? 41.751 23.738 0.618 1.00 60.44 95 VAL A O 1
ATOM 741 N N . VAL A 1 96 ? 43.031 22.050 1.396 1.00 71.00 96 VAL A N 1
ATOM 742 C CA . VAL A 1 96 ? 44.242 22.291 0.598 1.00 71.00 96 VAL A CA 1
ATOM 743 C C . VAL A 1 96 ? 43.831 22.460 -0.870 1.00 71.00 96 VAL A C 1
ATOM 745 O O . VAL A 1 96 ? 43.066 21.626 -1.364 1.00 71.00 96 VAL A O 1
ATOM 748 N N . PRO A 1 97 ? 44.298 23.501 -1.588 1.00 67.75 97 PRO A N 1
ATOM 749 C CA . PRO A 1 97 ? 43.924 23.724 -2.978 1.00 67.75 97 PRO A CA 1
ATOM 750 C C . PRO A 1 97 ? 44.266 22.487 -3.810 1.00 67.75 97 PRO A C 1
ATOM 752 O O . PRO A 1 97 ? 45.424 22.221 -4.131 1.00 67.75 97 PRO A O 1
ATOM 755 N N . VAL A 1 98 ? 43.235 21.708 -4.141 1.00 66.81 98 VAL A N 1
ATOM 756 C CA . VAL A 1 98 ? 43.344 20.589 -5.069 1.00 66.81 98 VAL A CA 1
ATOM 757 C C . VAL A 1 98 ? 43.750 21.189 -6.406 1.00 66.81 98 VAL A C 1
ATOM 759 O O . VAL A 1 98 ? 43.075 22.088 -6.915 1.00 66.81 98 VAL A O 1
ATOM 762 N N . ALA A 1 99 ? 44.874 20.716 -6.946 1.00 76.00 99 ALA A N 1
ATOM 763 C CA . ALA A 1 99 ? 45.363 21.127 -8.253 1.00 76.00 99 ALA A CA 1
ATOM 764 C C . ALA A 1 99 ? 44.204 21.098 -9.268 1.00 76.00 99 ALA A C 1
ATOM 766 O O . ALA A 1 99 ? 43.424 20.138 -9.268 1.00 76.00 99 ALA A O 1
ATOM 767 N N . PRO A 1 100 ? 44.050 22.144 -10.099 1.00 72.00 100 PRO A N 1
ATOM 768 C CA . PRO A 1 100 ? 42.925 22.252 -11.012 1.00 72.00 100 PRO A CA 1
ATOM 769 C C . PRO A 1 100 ? 42.835 20.981 -11.853 1.00 72.00 100 PRO A C 1
ATOM 771 O O . PRO A 1 100 ? 43.792 20.600 -12.530 1.00 72.00 100 PRO A O 1
ATOM 774 N N . LYS A 1 101 ? 41.678 20.310 -11.775 1.00 71.38 101 LYS A N 1
ATOM 775 C CA . LYS A 1 101 ? 41.368 19.144 -12.602 1.00 71.38 101 LYS A CA 1
ATOM 776 C C . LYS A 1 101 ? 41.689 19.514 -14.058 1.00 71.38 101 LYS A C 1
ATOM 778 O O . LYS A 1 101 ? 41.203 20.558 -14.504 1.00 71.38 101 LYS A O 1
ATOM 783 N N . PRO A 1 102 ? 42.500 18.719 -14.782 1.00 69.00 102 PRO A N 1
ATOM 784 C CA . PRO A 1 102 ? 42.862 19.030 -16.156 1.00 69.00 102 PRO A CA 1
ATOM 785 C C . PRO A 1 102 ? 41.586 19.257 -16.959 1.00 69.00 102 PRO A C 1
ATOM 787 O O . PRO A 1 102 ? 40.636 18.471 -16.865 1.00 69.00 102 PRO A O 1
ATOM 790 N N . ALA A 1 103 ? 41.550 20.382 -17.676 1.00 65.38 103 ALA A N 1
ATOM 791 C CA . ALA A 1 103 ? 40.405 20.756 -18.482 1.00 65.38 103 ALA A CA 1
ATOM 792 C C . ALA A 1 103 ? 40.048 19.574 -19.399 1.00 65.38 103 ALA A C 1
ATOM 794 O O . ALA A 1 103 ? 40.956 18.994 -20.007 1.00 65.38 103 ALA A O 1
ATOM 795 N N . PRO A 1 104 ? 38.764 19.178 -19.486 1.00 68.94 104 PRO A N 1
ATOM 796 C CA . PRO A 1 104 ? 38.366 18.192 -20.475 1.00 68.94 104 PRO A CA 1
ATOM 797 C C . PRO A 1 104 ? 38.845 18.675 -21.851 1.00 68.94 104 PRO A C 1
ATOM 799 O O . PRO A 1 104 ? 38.816 19.887 -22.101 1.00 68.94 104 PRO A O 1
ATOM 802 N N . PRO A 1 105 ? 39.316 17.769 -22.728 1.00 68.06 105 PRO A N 1
ATOM 803 C CA . PRO A 1 105 ? 39.758 18.152 -24.059 1.00 68.06 105 PRO A CA 1
ATOM 804 C C . PRO A 1 105 ? 38.644 18.964 -24.711 1.00 68.06 105 PRO A C 1
ATOM 806 O O . PRO A 1 105 ? 37.480 18.560 -24.660 1.00 68.06 105 PRO A O 1
ATOM 809 N N . ALA A 1 106 ? 39.000 20.133 -25.245 1.00 58.72 106 ALA A N 1
ATOM 810 C CA . ALA A 1 106 ? 38.064 21.018 -25.913 1.00 58.72 106 ALA A CA 1
ATOM 811 C C . ALA A 1 106 ? 37.376 20.230 -27.033 1.00 58.72 106 ALA A C 1
ATOM 813 O O . ALA A 1 106 ? 37.948 20.001 -28.098 1.00 58.72 106 ALA A O 1
ATOM 814 N N . GLY A 1 107 ? 36.155 19.765 -26.762 1.00 62.62 107 GLY A N 1
ATOM 815 C CA . GLY A 1 107 ? 35.274 19.268 -27.802 1.00 62.62 107 GLY A CA 1
ATOM 816 C C . GLY A 1 107 ? 35.061 20.386 -28.824 1.00 62.62 107 GLY A C 1
ATOM 817 O O . GLY A 1 107 ? 35.174 21.564 -28.463 1.00 62.62 107 GLY A O 1
ATOM 818 N N . PRO A 1 108 ? 34.781 20.049 -30.092 1.00 63.53 108 PRO A N 1
ATOM 819 C CA . PRO A 1 108 ? 34.550 21.055 -31.118 1.00 63.53 108 PRO A CA 1
ATOM 820 C C . PRO A 1 108 ? 33.488 22.031 -30.615 1.00 63.53 108 PRO A C 1
ATOM 822 O O . PRO A 1 108 ? 32.398 21.620 -30.214 1.00 63.53 108 PRO A O 1
ATOM 825 N N . ALA A 1 109 ? 33.842 23.316 -30.579 1.00 52.50 109 ALA A N 1
ATOM 826 C CA . ALA A 1 109 ? 32.939 24.375 -30.176 1.00 52.50 109 ALA A CA 1
ATOM 827 C C . ALA A 1 109 ? 31.720 24.336 -31.102 1.00 52.50 109 ALA A C 1
ATOM 829 O O . ALA A 1 109 ? 31.795 24.738 -32.261 1.00 52.50 109 ALA A O 1
ATOM 830 N N . THR A 1 110 ? 30.600 23.810 -30.609 1.00 59.44 110 THR A N 1
ATOM 831 C CA . THR A 1 110 ? 29.310 23.987 -31.268 1.00 59.44 110 THR A CA 1
ATOM 832 C C . THR A 1 110 ? 29.046 25.481 -31.323 1.00 59.44 110 THR A C 1
ATOM 834 O O . THR A 1 110 ? 28.945 26.132 -30.283 1.00 59.44 110 THR A O 1
ATOM 837 N N . ASP A 1 111 ? 28.991 26.024 -32.534 1.00 58.84 111 ASP A N 1
ATOM 838 C CA . ASP A 1 111 ? 28.677 27.420 -32.793 1.00 58.84 111 ASP A CA 1
ATOM 839 C C . ASP A 1 111 ? 27.224 27.702 -32.382 1.00 58.84 111 ASP A C 1
ATOM 841 O O . ASP A 1 111 ? 26.272 27.490 -33.131 1.00 58.84 111 ASP A O 1
ATOM 845 N N . TRP A 1 112 ? 27.042 28.153 -31.140 1.00 57.66 112 TRP A N 1
ATOM 846 C CA . TRP A 1 112 ? 25.728 28.491 -30.597 1.00 57.66 112 TRP A CA 1
ATOM 847 C C . TRP A 1 112 ? 25.109 29.727 -31.278 1.00 57.66 112 TRP A C 1
ATOM 849 O O . TRP A 1 112 ? 23.928 30.002 -31.053 1.00 57.66 112 TRP A O 1
ATOM 859 N N . ALA A 1 113 ? 25.854 30.464 -32.118 1.00 61.44 113 ALA A N 1
ATOM 860 C CA . ALA A 1 113 ? 25.361 31.665 -32.793 1.00 61.44 113 ALA A CA 1
ATOM 861 C C . ALA A 1 113 ? 24.412 31.363 -33.968 1.00 61.44 113 ALA A C 1
ATOM 863 O O . ALA A 1 113 ? 23.644 32.239 -34.367 1.00 61.44 113 ALA A O 1
ATOM 864 N N . THR A 1 114 ? 24.400 30.129 -34.484 1.00 58.72 114 THR A N 1
ATOM 865 C CA . THR A 1 114 ? 23.503 29.708 -35.576 1.00 58.72 114 THR A CA 1
ATOM 866 C C . THR A 1 114 ? 22.246 28.972 -35.109 1.00 58.72 114 THR A C 1
ATOM 868 O O . THR A 1 114 ? 21.410 28.601 -35.935 1.00 58.72 114 THR A O 1
ATOM 871 N N . LEU A 1 115 ? 22.027 28.809 -33.798 1.00 55.88 115 LEU A N 1
ATOM 872 C CA . LEU A 1 115 ? 20.796 28.188 -33.310 1.00 55.88 115 LEU A CA 1
ATOM 873 C C . LEU A 1 115 ? 19.583 29.107 -33.545 1.00 55.88 115 LEU A C 1
ATOM 875 O O . LEU A 1 115 ? 19.551 30.240 -33.049 1.00 55.88 115 LEU A O 1
ATOM 879 N N . PRO A 1 116 ? 18.552 28.641 -34.275 1.00 59.12 116 PRO A N 1
ATOM 880 C CA . PRO A 1 116 ? 17.386 29.452 -34.584 1.00 59.12 116 PRO A CA 1
ATOM 881 C C . PRO A 1 116 ? 16.682 29.883 -33.294 1.00 59.12 116 PRO A C 1
ATOM 883 O O . PRO A 1 116 ? 16.325 29.068 -32.439 1.00 59.12 116 PRO A O 1
ATOM 886 N N . LYS A 1 117 ? 16.472 31.197 -33.154 1.00 60.34 117 LYS A N 1
ATOM 887 C CA . LYS A 1 117 ? 15.765 31.812 -32.024 1.00 60.34 117 LYS A CA 1
ATOM 888 C C . LYS A 1 117 ? 14.418 31.114 -31.807 1.00 60.34 117 LYS A C 1
ATOM 890 O O . LYS A 1 117 ? 13.519 31.201 -32.637 1.00 60.34 117 LYS A O 1
ATOM 895 N N . LYS A 1 118 ? 14.320 30.432 -30.663 1.00 47.44 118 LYS A N 1
ATOM 896 C CA . LYS A 1 118 ? 13.148 29.838 -29.997 1.00 47.44 118 LYS A CA 1
ATOM 897 C C . LYS A 1 118 ? 11.797 30.234 -30.628 1.00 47.44 118 LYS A C 1
ATOM 899 O O . LYS A 1 118 ? 11.158 31.197 -30.201 1.00 47.44 118 LYS A O 1
ATOM 904 N N . ARG A 1 119 ? 11.325 29.459 -31.611 1.00 53.25 119 ARG A N 1
ATOM 905 C CA . ARG A 1 119 ? 9.924 29.504 -32.054 1.00 53.25 119 ARG A CA 1
ATOM 906 C C . ARG A 1 119 ? 9.065 28.918 -30.939 1.00 53.25 119 ARG A C 1
ATOM 908 O O . ARG A 1 119 ? 8.993 27.705 -30.769 1.00 53.25 119 ARG A O 1
ATOM 915 N N . LYS A 1 120 ? 8.450 29.785 -30.135 1.00 49.94 120 LYS A N 1
ATOM 916 C CA . LYS A 1 120 ? 7.412 29.381 -29.183 1.00 49.94 120 LYS A CA 1
ATOM 917 C C . LYS A 1 120 ? 6.250 28.805 -30.010 1.00 49.94 120 LYS A C 1
ATOM 919 O O . LYS A 1 120 ? 5.642 29.541 -30.776 1.00 49.94 120 LYS A O 1
ATOM 924 N N . ASN A 1 121 ? 5.976 27.510 -29.854 1.00 54.09 121 ASN A N 1
ATOM 925 C CA . ASN A 1 121 ? 4.757 26.813 -30.301 1.00 54.09 121 ASN A CA 1
ATOM 926 C C . ASN A 1 121 ? 4.696 26.289 -31.749 1.00 54.09 121 ASN A C 1
ATOM 928 O O . ASN A 1 121 ? 3.601 26.021 -32.236 1.00 54.09 121 ASN A O 1
ATOM 932 N N . ALA A 1 122 ? 5.820 26.061 -32.433 1.00 53.28 122 ALA A N 1
ATOM 933 C CA . ALA A 1 122 ? 5.782 25.157 -33.586 1.00 53.28 122 ALA A CA 1
ATOM 934 C C . ALA A 1 122 ? 5.769 23.716 -33.054 1.00 53.28 122 ALA A C 1
ATOM 936 O O . ALA A 1 122 ? 6.717 23.309 -32.383 1.00 53.28 122 ALA A O 1
ATOM 937 N N . ALA A 1 123 ? 4.685 22.974 -33.291 1.00 51.72 123 ALA A N 1
ATOM 938 C CA . ALA A 1 123 ? 4.629 21.546 -33.006 1.00 51.72 123 ALA A CA 1
ATOM 939 C C . ALA A 1 123 ? 5.784 20.869 -33.756 1.00 51.72 123 ALA A C 1
ATOM 941 O O . ALA A 1 123 ? 5.746 20.795 -34.983 1.00 51.72 123 ALA A O 1
ATOM 942 N N . LEU A 1 124 ? 6.829 20.446 -33.032 1.00 52.88 124 LEU A N 1
ATOM 943 C CA . LEU A 1 124 ? 7.881 19.611 -33.601 1.00 52.88 124 LEU A CA 1
ATOM 944 C C . LEU A 1 124 ? 7.195 18.363 -34.151 1.00 52.88 124 LEU A C 1
ATOM 946 O O . LEU A 1 124 ? 6.677 17.538 -33.398 1.00 52.88 124 LEU A O 1
ATOM 950 N N . THR A 1 125 ? 7.139 18.260 -35.471 1.00 55.38 125 THR A N 1
ATOM 951 C CA . THR A 1 125 ? 6.691 17.045 -36.131 1.00 55.38 125 THR A CA 1
ATOM 952 C C . THR A 1 125 ? 7.735 15.966 -35.879 1.00 55.38 125 THR A C 1
ATOM 954 O O . THR A 1 125 ? 8.930 16.225 -35.991 1.00 55.38 125 THR A O 1
ATOM 957 N N . VAL A 1 126 ? 7.278 14.755 -35.559 1.00 55.59 126 VAL A N 1
ATOM 958 C CA . VAL A 1 126 ? 8.071 13.579 -35.135 1.00 55.59 126 VAL A CA 1
ATOM 959 C C . VAL A 1 126 ? 9.191 13.176 -36.119 1.00 55.59 126 VAL A C 1
ATOM 961 O O . VAL A 1 126 ? 10.035 12.360 -35.780 1.00 55.59 126 VAL A O 1
ATOM 964 N N . ASN A 1 127 ? 9.251 13.783 -37.306 1.00 57.06 127 ASN A N 1
ATOM 965 C CA . ASN A 1 127 ? 10.235 13.490 -38.348 1.00 57.06 127 ASN A CA 1
ATOM 966 C C . ASN A 1 127 ? 11.434 14.454 -38.397 1.00 57.06 127 ASN A C 1
ATOM 968 O O . ASN A 1 127 ? 12.250 14.327 -39.307 1.00 57.06 127 ASN A O 1
ATOM 972 N N . ASP A 1 128 ? 11.567 15.413 -37.472 1.00 58.81 128 ASP A N 1
ATOM 973 C CA . ASP A 1 128 ? 12.795 16.216 -37.407 1.00 58.81 128 ASP A CA 1
ATOM 974 C C . ASP A 1 128 ? 13.971 15.329 -36.939 1.00 58.81 128 ASP A C 1
ATOM 976 O O . ASP A 1 128 ? 13.923 14.795 -35.827 1.00 58.81 128 ASP A O 1
ATOM 980 N N . PRO A 1 129 ? 15.060 15.190 -37.724 1.00 62.22 129 PRO A N 1
ATOM 981 C CA . PRO A 1 129 ? 16.174 14.265 -37.462 1.00 62.22 129 PRO A CA 1
ATOM 982 C C . PRO A 1 129 ? 17.039 14.645 -36.247 1.00 62.22 129 PRO A C 1
ATOM 984 O O . PRO A 1 129 ? 18.136 14.122 -36.063 1.00 62.22 129 PRO A O 1
ATOM 987 N N . MET A 1 130 ? 16.583 15.578 -35.412 1.00 72.31 130 MET A N 1
ATOM 988 C CA . MET A 1 130 ? 17.402 16.186 -34.370 1.00 72.31 130 MET A CA 1
ATOM 989 C C . MET A 1 130 ? 17.487 15.354 -33.085 1.00 72.31 130 MET A C 1
ATOM 991 O O . MET A 1 130 ? 18.343 15.628 -32.246 1.00 72.31 130 MET A O 1
ATOM 995 N N . PHE A 1 131 ? 16.648 14.326 -32.924 1.00 76.94 131 PHE A N 1
ATOM 996 C CA . PHE A 1 131 ? 16.713 13.428 -31.772 1.00 76.94 131 PHE A CA 1
ATOM 997 C C . PHE A 1 131 ? 16.910 11.978 -32.226 1.00 76.94 131 PHE A C 1
ATOM 999 O O . PHE A 1 131 ? 15.992 11.397 -32.804 1.00 76.94 131 PHE A O 1
ATOM 1006 N N . PRO A 1 132 ? 18.081 11.364 -31.966 1.00 85.12 132 PRO A N 1
ATOM 1007 C CA . PRO A 1 132 ? 18.323 9.983 -32.356 1.00 85.12 132 PRO A CA 1
ATOM 1008 C C . PRO A 1 132 ? 17.367 9.056 -31.598 1.00 85.12 132 PRO A C 1
ATOM 1010 O O . PRO A 1 132 ? 17.374 8.999 -30.360 1.00 85.12 132 PRO A O 1
ATOM 1013 N N . HIS A 1 133 ? 16.535 8.333 -32.348 1.00 84.62 133 HIS A N 1
ATOM 1014 C CA . HIS A 1 133 ? 15.695 7.279 -31.793 1.00 84.62 133 HIS A CA 1
ATOM 1015 C C . HIS A 1 133 ? 16.550 6.129 -31.239 1.00 84.62 133 HIS A C 1
ATOM 1017 O O . HIS A 1 133 ? 17.716 5.980 -31.595 1.00 84.62 133 HIS A O 1
ATOM 1023 N N . GLY A 1 134 ? 15.987 5.343 -30.317 1.00 85.38 134 GLY A N 1
ATOM 1024 C CA . GLY A 1 134 ? 16.716 4.261 -29.640 1.00 85.38 134 GLY A CA 1
ATOM 1025 C C . GLY A 1 134 ? 17.718 4.728 -28.580 1.00 85.38 134 GLY A C 1
ATOM 1026 O O . GLY A 1 134 ? 18.504 3.933 -28.077 1.00 85.38 134 GLY A O 1
ATOM 1027 N N . THR A 1 135 ? 17.674 6.006 -28.191 1.00 87.12 135 THR A N 1
ATOM 1028 C CA . THR A 1 135 ? 18.483 6.561 -27.097 1.00 87.12 135 THR A CA 1
ATOM 1029 C C . THR A 1 135 ? 17.597 7.109 -25.978 1.00 87.12 135 THR A C 1
ATOM 1031 O O . THR A 1 135 ? 16.449 7.507 -26.200 1.00 87.12 135 THR A O 1
ATOM 1034 N N . SER A 1 136 ? 18.136 7.202 -24.758 1.00 87.00 136 SER A N 1
ATOM 1035 C CA . SER A 1 136 ? 17.426 7.816 -23.624 1.00 87.00 136 SER A CA 1
ATOM 1036 C C . SER A 1 136 ? 17.114 9.306 -23.848 1.00 87.00 136 SER A C 1
ATOM 1038 O O . SER A 1 136 ? 16.140 9.820 -23.294 1.00 87.00 136 SER A O 1
ATOM 1040 N N . ALA A 1 137 ? 17.887 9.995 -24.697 1.00 86.12 137 ALA A N 1
ATOM 1041 C CA . ALA A 1 137 ? 17.623 11.370 -25.118 1.00 86.12 137 ALA A CA 1
ATOM 1042 C C . ALA A 1 137 ? 16.393 11.461 -26.039 1.00 86.12 137 ALA A C 1
ATOM 1044 O O . ALA A 1 137 ? 15.536 12.322 -25.828 1.00 86.12 137 ALA A O 1
ATOM 1045 N N . GLY A 1 138 ? 16.258 10.525 -26.987 1.00 84.19 138 GLY A N 1
ATOM 1046 C CA . GLY A 1 138 ? 15.100 10.423 -27.882 1.00 84.19 138 GLY A CA 1
ATOM 1047 C C . GLY A 1 138 ? 13.774 10.196 -27.147 1.00 84.19 138 GLY A C 1
ATOM 1048 O O . GLY A 1 138 ? 12.724 10.640 -27.606 1.00 84.19 138 GLY A O 1
ATOM 1049 N N . ALA A 1 139 ? 13.806 9.601 -25.951 1.00 88.12 139 ALA A N 1
ATOM 1050 C CA . ALA A 1 139 ? 12.625 9.352 -25.117 1.00 88.12 139 ALA A CA 1
ATOM 1051 C C . ALA A 1 139 ? 11.942 10.615 -24.573 1.00 88.12 139 ALA A C 1
ATOM 1053 O O . ALA A 1 139 ? 10.825 10.539 -24.064 1.00 88.12 139 ALA A O 1
ATOM 1054 N N . LYS A 1 140 ? 12.611 11.775 -24.625 1.00 86.06 140 LYS A N 1
ATOM 1055 C CA . LYS A 1 140 ? 12.000 13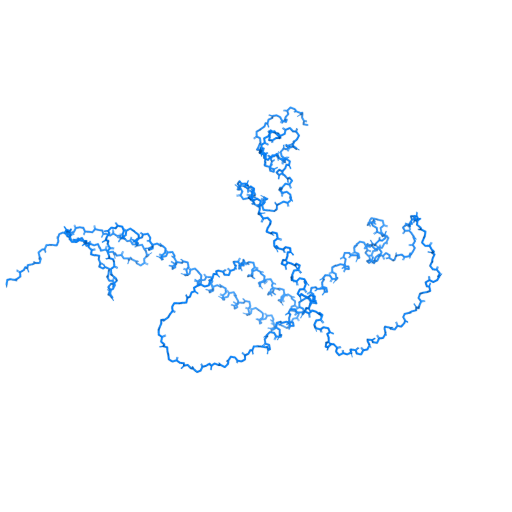.059 -24.250 1.00 86.06 140 LYS A CA 1
ATOM 1056 C C . LYS A 1 140 ? 11.088 13.611 -25.347 1.00 86.06 140 LYS A C 1
ATOM 1058 O O . LYS A 1 140 ? 10.165 14.351 -25.027 1.00 86.06 140 LYS A O 1
ATOM 1063 N N . ALA A 1 141 ? 11.355 13.262 -26.606 1.00 86.75 141 ALA A N 1
ATOM 1064 C CA . ALA A 1 141 ? 10.612 13.742 -27.771 1.00 86.75 141 ALA A CA 1
ATOM 1065 C C . ALA A 1 141 ? 9.643 12.682 -28.328 1.00 86.75 141 ALA A C 1
ATOM 1067 O O . ALA A 1 141 ? 8.552 13.020 -28.775 1.00 86.75 141 ALA A O 1
ATOM 1068 N N . CYS A 1 142 ? 10.009 11.400 -28.261 1.00 86.88 142 CYS A N 1
ATOM 1069 C CA . CYS A 1 142 ? 9.197 10.286 -28.743 1.00 86.88 142 CYS A CA 1
ATOM 1070 C C . CYS A 1 142 ? 8.419 9.647 -27.583 1.00 86.88 142 CYS A C 1
ATOM 1072 O O . CYS A 1 142 ? 8.952 8.801 -26.862 1.00 86.88 142 CYS A O 1
ATOM 1074 N N . THR A 1 143 ? 7.169 10.071 -27.386 1.00 85.56 143 THR A N 1
ATOM 1075 C CA . THR A 1 143 ? 6.289 9.555 -26.321 1.00 85.56 143 THR A CA 1
ATOM 1076 C C . THR A 1 143 ? 5.429 8.369 -26.761 1.00 85.56 143 THR A C 1
ATOM 1078 O O . THR A 1 143 ? 5.105 7.534 -25.920 1.00 85.56 143 THR A O 1
ATOM 1081 N N . ASP A 1 144 ? 5.097 8.265 -28.051 1.00 90.00 144 ASP A N 1
ATOM 1082 C CA . ASP A 1 144 ? 4.297 7.174 -28.626 1.00 90.00 144 ASP A CA 1
ATOM 1083 C C . ASP A 1 144 ? 5.199 5.975 -28.964 1.00 90.00 144 ASP A C 1
ATOM 1085 O O . ASP A 1 144 ? 5.982 6.011 -29.916 1.00 90.00 144 ASP A O 1
ATOM 1089 N N . GLU A 1 145 ? 5.123 4.922 -28.147 1.00 86.81 145 GLU A N 1
ATOM 1090 C CA . GLU A 1 145 ? 5.951 3.720 -28.293 1.00 86.81 145 GLU A CA 1
ATOM 1091 C C . GLU A 1 145 ? 5.597 2.927 -29.563 1.00 86.81 145 GLU A C 1
ATOM 1093 O O . GLU A 1 145 ? 6.492 2.379 -30.201 1.00 86.81 145 GLU A O 1
ATOM 1098 N N . ALA A 1 146 ? 4.330 2.952 -29.995 1.00 90.69 146 ALA A N 1
ATOM 1099 C CA . ALA A 1 146 ? 3.864 2.228 -31.180 1.00 90.69 146 ALA A CA 1
ATOM 1100 C C . ALA A 1 146 ? 4.327 2.869 -32.499 1.00 90.69 146 ALA A C 1
ATOM 1102 O O . ALA A 1 146 ? 4.372 2.202 -33.531 1.00 90.69 146 ALA A O 1
ATOM 1103 N N . LYS A 1 147 ? 4.673 4.162 -32.475 1.00 91.75 147 LYS A N 1
ATOM 1104 C CA . LYS A 1 147 ? 5.144 4.917 -33.649 1.00 91.75 147 LYS A CA 1
ATOM 1105 C C . LYS A 1 147 ? 6.641 5.201 -33.629 1.00 91.75 147 LYS A C 1
ATOM 1107 O O . LYS A 1 147 ? 7.121 5.946 -34.479 1.00 91.75 147 LYS A O 1
ATOM 1112 N N . CYS A 1 148 ? 7.377 4.658 -32.661 1.00 88.75 148 CYS A N 1
ATOM 1113 C CA . CYS A 1 148 ? 8.812 4.878 -32.562 1.00 88.75 148 CYS A CA 1
ATOM 1114 C C . CYS A 1 148 ? 9.546 4.098 -33.671 1.00 88.75 148 CYS A C 1
ATOM 1116 O O . CYS A 1 148 ? 9.518 2.871 -33.643 1.00 88.75 148 CYS A O 1
ATOM 1118 N N . PRO A 1 149 ? 10.252 4.761 -34.609 1.00 92.00 149 PRO A N 1
ATOM 1119 C CA . PRO A 1 149 ? 10.995 4.078 -35.672 1.00 92.00 149 PRO A CA 1
ATOM 1120 C C . PRO A 1 149 ? 12.299 3.411 -35.193 1.00 92.00 149 PRO A C 1
ATOM 1122 O O . PRO A 1 149 ? 12.923 2.682 -35.956 1.00 92.00 149 PRO A O 1
ATOM 1125 N N . GLY A 1 150 ? 12.748 3.679 -33.961 1.00 88.19 150 GLY A N 1
ATOM 1126 C CA . GLY A 1 150 ? 13.963 3.080 -33.397 1.00 88.19 150 GLY A CA 1
ATOM 1127 C C . GLY A 1 150 ? 13.714 1.742 -32.703 1.00 88.19 150 GLY A C 1
ATOM 1128 O O . GLY A 1 150 ? 12.714 1.589 -32.002 1.00 88.19 150 GLY A O 1
ATOM 1129 N N . THR A 1 151 ? 14.668 0.820 -32.850 1.00 89.19 151 THR A N 1
ATOM 1130 C CA . THR A 1 151 ? 14.763 -0.446 -32.107 1.00 89.19 151 THR A CA 1
ATOM 1131 C C . THR A 1 151 ? 16.101 -0.494 -31.351 1.00 89.19 151 THR A C 1
ATOM 1133 O O . THR A 1 151 ? 17.142 -0.462 -32.013 1.00 89.19 151 THR A O 1
ATOM 1136 N N . PRO A 1 152 ? 16.124 -0.565 -30.005 1.00 91.50 152 PRO A N 1
ATOM 1137 C CA . PRO A 1 152 ? 14.975 -0.575 -29.088 1.00 91.50 152 PRO A CA 1
ATOM 1138 C C . PRO A 1 152 ? 14.162 0.727 -29.158 1.00 91.50 152 PRO A C 1
ATOM 1140 O O . PRO A 1 152 ? 14.657 1.750 -29.640 1.00 91.50 152 PRO A O 1
ATOM 1143 N N . THR A 1 153 ? 12.913 0.708 -28.682 1.00 94.38 153 THR A N 1
ATOM 1144 C CA . THR A 1 153 ? 12.086 1.928 -28.667 1.00 94.38 153 THR A CA 1
ATOM 1145 C C . THR A 1 153 ? 12.746 2.989 -27.781 1.00 94.38 153 THR A C 1
ATOM 1147 O O . THR A 1 153 ? 13.487 2.678 -26.847 1.00 94.38 153 THR A O 1
ATOM 1150 N N . CYS A 1 154 ? 12.485 4.277 -28.021 1.00 93.12 154 CYS A N 1
ATOM 1151 C CA . CYS A 1 154 ? 13.037 5.335 -27.169 1.00 93.12 154 CYS A CA 1
ATOM 1152 C C . CYS A 1 154 ? 12.650 5.153 -25.687 1.00 93.12 154 CYS A C 1
ATOM 1154 O O . CYS A 1 154 ? 13.466 5.398 -24.796 1.00 93.12 154 CYS A O 1
ATOM 1156 N N . GLN A 1 155 ? 11.421 4.699 -25.407 1.00 91.12 155 GLN A N 1
ATOM 1157 C CA . GLN A 1 155 ? 10.987 4.407 -24.040 1.00 91.12 155 GLN A CA 1
ATOM 1158 C C . GLN A 1 155 ? 11.758 3.233 -23.433 1.00 91.12 155 GLN A C 1
ATOM 1160 O O . GLN A 1 155 ? 12.179 3.309 -22.278 1.00 91.12 155 GLN A O 1
ATOM 1165 N N . GLU A 1 156 ? 11.990 2.172 -24.200 1.00 92.25 156 GLU A N 1
ATOM 1166 C CA . GLU A 1 156 ? 12.795 1.033 -23.773 1.00 92.25 156 GLU A CA 1
ATOM 1167 C C . GLU A 1 156 ? 14.255 1.423 -23.514 1.00 92.25 156 GLU A C 1
ATOM 1169 O O . GLU A 1 156 ? 14.781 1.118 -22.445 1.00 92.25 156 GLU A O 1
ATOM 1174 N N . ALA A 1 157 ? 14.871 2.214 -24.396 1.00 92.69 157 ALA A N 1
ATOM 1175 C CA . ALA A 1 157 ? 16.211 2.763 -24.187 1.00 92.69 157 ALA A CA 1
ATOM 1176 C C . ALA A 1 157 ? 16.298 3.623 -22.909 1.00 92.69 157 ALA A C 1
ATOM 1178 O O . ALA A 1 157 ? 17.287 3.572 -22.176 1.00 92.69 157 ALA A O 1
ATOM 1179 N N . ARG A 1 158 ? 15.245 4.388 -22.583 1.00 93.69 158 ARG A N 1
ATOM 1180 C CA . ARG A 1 158 ? 15.155 5.134 -21.315 1.00 93.69 158 ARG A CA 1
ATOM 1181 C C . ARG A 1 158 ? 15.000 4.212 -20.108 1.00 93.69 158 ARG A C 1
ATOM 1183 O O . ARG A 1 158 ? 15.644 4.467 -19.092 1.00 93.69 158 ARG A O 1
ATOM 1190 N N . ARG A 1 159 ? 14.165 3.171 -20.198 1.00 94.56 159 ARG A N 1
ATOM 1191 C CA . ARG A 1 159 ? 14.023 2.156 -19.141 1.00 94.56 159 ARG A CA 1
ATOM 1192 C C . ARG A 1 159 ? 15.360 1.464 -18.883 1.00 94.56 159 ARG A C 1
ATOM 1194 O O . ARG A 1 159 ? 15.752 1.345 -17.726 1.00 94.56 159 ARG A O 1
ATOM 1201 N N . GLN A 1 160 ? 16.083 1.092 -19.938 1.00 94.75 160 GLN A N 1
ATOM 1202 C CA . GLN A 1 160 ? 17.408 0.490 -19.834 1.00 94.75 160 GLN A CA 1
ATOM 1203 C C . GLN A 1 160 ? 18.402 1.433 -19.157 1.00 94.75 160 GLN A C 1
ATOM 1205 O O . GLN A 1 160 ? 18.959 1.080 -18.126 1.00 94.75 160 GLN A O 1
ATOM 1210 N N . TYR A 1 161 ? 18.508 2.675 -19.634 1.00 94.19 161 TYR A N 1
ATOM 1211 C CA . TYR A 1 161 ? 19.368 3.682 -19.013 1.00 94.19 161 TYR A CA 1
ATOM 1212 C C . TYR A 1 161 ? 19.061 3.886 -17.518 1.00 94.19 161 TYR A C 1
ATOM 1214 O O . TYR A 1 161 ? 19.970 4.008 -16.703 1.00 94.19 161 TYR A O 1
ATOM 1222 N N . GLN A 1 162 ? 17.781 3.901 -17.129 1.00 95.56 162 GLN A N 1
ATOM 1223 C CA . GLN A 1 162 ? 17.394 4.007 -15.720 1.00 95.56 162 GLN A CA 1
ATOM 1224 C C . GLN A 1 162 ? 17.770 2.764 -14.902 1.00 95.56 162 GLN A C 1
ATOM 1226 O O . GLN A 1 162 ? 18.126 2.914 -13.732 1.00 95.56 162 GLN A O 1
ATOM 1231 N N . ARG A 1 163 ? 17.695 1.558 -15.485 1.00 95.88 163 ARG A N 1
ATOM 1232 C CA . ARG A 1 163 ? 18.179 0.324 -14.845 1.00 95.88 163 ARG A CA 1
ATOM 1233 C C . ARG A 1 163 ? 19.685 0.389 -14.626 1.00 95.88 163 ARG A C 1
ATOM 1235 O O . ARG A 1 163 ? 20.119 0.200 -13.494 1.00 95.88 163 ARG A O 1
ATOM 1242 N N . ASP A 1 164 ? 20.442 0.749 -15.657 1.00 92.12 164 ASP A N 1
ATOM 1243 C CA . ASP A 1 164 ? 21.903 0.834 -15.600 1.00 92.12 164 ASP A CA 1
ATOM 1244 C C . ASP A 1 164 ? 22.356 1.895 -14.589 1.00 92.12 164 ASP A C 1
ATOM 1246 O O . ASP A 1 164 ? 23.223 1.642 -13.757 1.00 92.12 164 ASP A O 1
ATOM 1250 N N . TYR A 1 165 ? 21.698 3.059 -14.574 1.00 94.94 165 TYR A N 1
ATOM 1251 C CA . TYR A 1 165 ? 21.972 4.117 -13.601 1.00 94.94 165 TYR A CA 1
ATOM 1252 C C . TYR A 1 165 ? 21.701 3.671 -12.156 1.00 94.94 165 TYR A C 1
ATOM 1254 O O . TYR A 1 165 ? 22.504 3.932 -11.262 1.00 94.94 165 TYR A O 1
ATOM 1262 N N . ARG A 1 166 ? 20.583 2.972 -11.905 1.00 94.50 166 ARG A N 1
ATOM 1263 C CA . ARG A 1 166 ? 20.273 2.421 -10.573 1.00 94.50 166 ARG A CA 1
ATOM 1264 C C . ARG A 1 166 ? 21.246 1.315 -10.168 1.00 94.50 166 ARG A C 1
ATOM 1266 O O . ARG A 1 166 ? 21.604 1.242 -8.997 1.00 94.50 166 ARG A O 1
ATOM 1273 N N . ALA A 1 167 ? 21.663 0.471 -11.109 1.00 92.69 167 ALA A N 1
ATOM 1274 C CA . ALA A 1 167 ? 22.647 -0.578 -10.866 1.00 92.69 167 ALA A CA 1
ATOM 1275 C C . ALA A 1 167 ? 24.010 0.020 -10.488 1.00 92.69 167 ALA A C 1
ATOM 1277 O O . ALA A 1 167 ? 24.586 -0.392 -9.485 1.00 92.69 167 ALA A O 1
ATOM 1278 N N . ALA A 1 168 ? 24.464 1.048 -11.212 1.00 92.00 168 ALA A N 1
ATOM 1279 C CA . ALA A 1 168 ? 25.686 1.783 -10.889 1.00 92.00 168 ALA A CA 1
ATOM 1280 C C . ALA A 1 168 ? 25.604 2.440 -9.501 1.00 92.00 168 ALA A C 1
ATOM 1282 O O . ALA A 1 168 ? 26.471 2.216 -8.665 1.00 92.00 168 ALA A O 1
ATOM 1283 N N . ALA A 1 169 ? 24.508 3.144 -9.197 1.00 92.69 169 ALA A N 1
ATOM 1284 C CA . ALA A 1 169 ? 24.312 3.751 -7.879 1.00 92.69 169 ALA A CA 1
ATOM 1285 C C . ALA A 1 169 ? 24.297 2.714 -6.736 1.00 92.69 169 ALA A C 1
ATOM 1287 O O . ALA A 1 169 ? 24.798 2.982 -5.645 1.00 92.69 169 ALA A O 1
ATOM 1288 N N . LYS A 1 170 ? 23.743 1.515 -6.973 1.00 93.69 170 LYS A N 1
ATOM 1289 C CA . LYS A 1 170 ? 23.771 0.410 -6.002 1.00 93.69 170 LYS A CA 1
ATOM 1290 C C . LYS A 1 170 ? 25.189 -0.143 -5.819 1.00 93.69 170 LYS A C 1
ATOM 1292 O O . LYS A 1 170 ? 25.568 -0.448 -4.688 1.00 93.69 170 LYS A O 1
ATOM 1297 N N . ALA A 1 171 ? 25.960 -0.268 -6.899 1.00 91.31 171 ALA A N 1
ATOM 1298 C CA . ALA A 1 171 ? 27.353 -0.701 -6.841 1.00 91.31 171 ALA A CA 1
ATOM 1299 C C . ALA A 1 171 ? 28.204 0.293 -6.034 1.00 91.31 171 ALA A C 1
ATOM 1301 O O . ALA A 1 171 ? 28.903 -0.122 -5.111 1.00 91.31 171 ALA A O 1
ATOM 1302 N N . ASP A 1 172 ? 28.051 1.596 -6.287 1.00 89.44 172 ASP A N 1
ATOM 1303 C CA . ASP A 1 172 ? 28.742 2.657 -5.545 1.00 89.44 172 ASP A CA 1
ATOM 1304 C C . ASP A 1 172 ? 28.370 2.650 -4.055 1.00 89.44 172 ASP A C 1
ATOM 1306 O O . ASP A 1 172 ? 29.243 2.745 -3.192 1.00 89.44 172 ASP A O 1
ATOM 1310 N N . ALA A 1 173 ? 27.083 2.475 -3.729 1.00 89.75 173 ALA A N 1
ATOM 1311 C CA . ALA A 1 173 ? 26.631 2.357 -2.343 1.00 89.75 173 ALA A CA 1
ATOM 1312 C C . ALA A 1 173 ? 27.239 1.129 -1.647 1.00 89.75 173 ALA A C 1
ATOM 1314 O O . ALA A 1 173 ? 27.692 1.225 -0.510 1.00 89.75 173 ALA A O 1
ATOM 1315 N N . THR A 1 174 ? 27.309 -0.006 -2.345 1.00 90.56 174 THR A N 1
ATOM 1316 C CA . THR A 1 174 ? 27.906 -1.242 -1.816 1.00 90.56 174 THR A CA 1
ATOM 1317 C C . THR A 1 174 ? 29.408 -1.063 -1.577 1.00 90.56 174 THR A C 1
ATOM 1319 O O . THR A 1 174 ? 29.916 -1.451 -0.526 1.00 90.56 174 THR A O 1
ATOM 1322 N N . ALA A 1 175 ? 30.116 -0.410 -2.504 1.00 89.44 175 ALA A N 1
ATOM 1323 C CA . ALA A 1 175 ? 31.534 -0.091 -2.358 1.00 89.44 175 ALA A CA 1
ATOM 1324 C C . ALA A 1 175 ? 31.794 0.880 -1.192 1.00 89.44 175 ALA A C 1
ATOM 1326 O O . ALA A 1 175 ? 32.766 0.714 -0.449 1.00 89.44 175 ALA A O 1
ATOM 1327 N N . ALA A 1 176 ? 30.909 1.860 -0.985 1.00 87.75 176 ALA A N 1
ATOM 1328 C CA . ALA A 1 176 ? 30.978 2.777 0.148 1.00 87.75 176 ALA A CA 1
ATOM 1329 C C . ALA A 1 176 ? 30.759 2.050 1.485 1.00 87.75 176 ALA A C 1
ATOM 1331 O O . ALA A 1 176 ? 31.535 2.248 2.419 1.00 87.75 176 ALA A O 1
ATOM 1332 N N . THR A 1 177 ? 29.765 1.158 1.571 1.00 89.31 177 THR A N 1
ATOM 1333 C CA . THR A 1 177 ? 29.530 0.332 2.767 1.00 89.31 177 THR A CA 1
ATOM 1334 C C . THR A 1 177 ? 30.711 -0.593 3.059 1.00 89.31 177 THR A C 1
ATOM 1336 O O . THR A 1 177 ? 31.142 -0.680 4.206 1.00 89.31 177 THR A O 1
ATOM 1339 N N . ALA A 1 178 ? 31.288 -1.232 2.036 1.00 88.31 178 ALA A N 1
ATOM 1340 C CA . ALA A 1 178 ? 32.474 -2.070 2.201 1.00 88.31 178 ALA A CA 1
ATOM 1341 C C . ALA A 1 178 ? 33.682 -1.257 2.699 1.00 88.31 178 ALA A C 1
ATOM 1343 O O . ALA A 1 178 ? 34.385 -1.683 3.613 1.00 88.31 178 ALA A O 1
ATOM 1344 N N . SER A 1 179 ? 33.885 -0.053 2.158 1.00 87.31 179 SER A N 1
ATOM 1345 C CA . SER A 1 179 ? 34.955 0.849 2.602 1.00 87.31 179 SER A CA 1
ATOM 1346 C C . SER A 1 179 ? 34.765 1.294 4.055 1.00 87.31 179 SER A C 1
ATOM 1348 O O . SER A 1 179 ? 35.731 1.327 4.815 1.00 87.31 179 SER A O 1
ATOM 1350 N N . ALA A 1 180 ? 33.524 1.578 4.467 1.00 85.69 180 ALA A N 1
ATOM 1351 C CA . ALA A 1 180 ? 33.197 1.922 5.849 1.00 85.69 180 ALA A CA 1
ATOM 1352 C C . ALA A 1 180 ? 33.428 0.745 6.815 1.00 85.69 180 ALA A C 1
ATOM 1354 O O . ALA A 1 180 ? 33.975 0.945 7.896 1.00 85.69 180 ALA A O 1
ATOM 1355 N N . ALA A 1 181 ? 33.086 -0.483 6.414 1.00 84.75 181 ALA A N 1
ATOM 1356 C CA . ALA A 1 181 ? 33.344 -1.679 7.215 1.00 84.75 181 ALA A CA 1
ATOM 1357 C C . ALA A 1 181 ? 34.851 -1.939 7.400 1.00 84.75 181 ALA A C 1
ATOM 1359 O O . ALA A 1 181 ? 35.299 -2.239 8.503 1.00 84.75 181 ALA A O 1
ATOM 1360 N N . VAL A 1 182 ? 35.655 -1.760 6.344 1.00 87.06 182 VAL A N 1
ATOM 1361 C CA . VAL A 1 182 ? 37.121 -1.890 6.432 1.00 87.06 182 VAL A CA 1
ATOM 1362 C C . VAL A 1 182 ? 37.731 -0.809 7.327 1.00 87.06 182 VAL A C 1
ATOM 1364 O O . VAL A 1 182 ? 38.679 -1.096 8.055 1.00 87.06 182 VAL A O 1
ATOM 1367 N N . ALA A 1 183 ? 37.207 0.419 7.288 1.00 83.31 183 ALA A N 1
ATOM 1368 C CA . ALA A 1 183 ? 37.651 1.486 8.182 1.00 83.31 183 ALA A CA 1
ATOM 1369 C C . ALA A 1 183 ? 37.337 1.156 9.651 1.00 83.31 183 ALA A C 1
ATOM 1371 O O . ALA A 1 183 ? 38.217 1.282 10.494 1.00 83.31 183 ALA A O 1
ATOM 1372 N N . PHE A 1 184 ? 36.137 0.638 9.936 1.00 79.69 184 PHE A N 1
ATOM 1373 C CA . PHE A 1 184 ? 35.739 0.240 11.289 1.00 79.69 184 PHE A CA 1
ATOM 1374 C C . PHE A 1 184 ? 36.660 -0.835 11.889 1.00 79.69 184 PHE A C 1
ATOM 1376 O O . PHE A 1 184 ? 37.068 -0.714 13.037 1.00 79.69 184 PHE A O 1
ATOM 1383 N N . ILE A 1 185 ? 37.059 -1.841 11.102 1.00 81.44 185 ILE A N 1
ATOM 1384 C CA . ILE A 1 185 ? 37.972 -2.905 11.563 1.00 81.44 185 ILE A CA 1
ATOM 1385 C C . ILE A 1 185 ? 39.383 -2.366 11.859 1.00 81.44 185 ILE A C 1
ATOM 1387 O O . ILE A 1 185 ? 40.075 -2.884 12.730 1.00 81.44 185 ILE A O 1
ATOM 1391 N N . LYS A 1 186 ? 39.841 -1.337 11.136 1.00 78.19 186 LYS A N 1
ATOM 1392 C CA . LYS A 1 186 ? 41.185 -0.768 11.336 1.00 78.19 186 LYS A CA 1
ATOM 1393 C C . LYS A 1 186 ? 41.298 0.116 12.576 1.00 78.19 186 LYS A C 1
ATOM 1395 O O . LYS A 1 186 ? 42.406 0.268 13.080 1.00 78.19 186 LYS A O 1
ATOM 1400 N N . ASP A 1 187 ? 40.178 0.654 13.044 1.00 71.88 187 ASP A N 1
ATOM 1401 C CA . ASP A 1 187 ? 40.118 1.554 14.195 1.00 71.88 187 ASP A CA 1
ATOM 1402 C C . ASP A 1 187 ? 39.683 0.847 15.486 1.00 71.88 187 ASP A C 1
ATOM 1404 O O . ASP A 1 187 ? 39.377 1.527 16.467 1.00 71.88 187 ASP A O 1
ATOM 1408 N N . GLU A 1 188 ? 39.676 -0.494 15.543 1.00 60.72 188 GLU A N 1
ATOM 1409 C CA . GLU A 1 188 ? 39.500 -1.169 16.829 1.00 60.72 188 GLU A CA 1
ATOM 1410 C C . GLU A 1 188 ? 40.651 -0.765 17.768 1.00 60.72 188 GLU A C 1
ATOM 1412 O O . GLU A 1 188 ? 41.816 -1.089 17.499 1.00 60.72 188 GLU A O 1
ATOM 1417 N N . PRO A 1 189 ? 40.369 -0.048 18.876 1.00 65.44 189 PRO A N 1
ATOM 1418 C CA . PRO A 1 189 ? 41.391 0.195 19.869 1.00 65.44 189 PRO A CA 1
ATOM 1419 C C . PRO A 1 189 ? 41.807 -1.173 20.392 1.00 65.44 189 PRO A C 1
ATOM 1421 O O . PRO A 1 189 ? 40.958 -1.960 20.812 1.00 65.44 189 PRO A O 1
ATOM 1424 N N . VAL A 1 190 ? 43.110 -1.455 20.364 1.00 64.00 190 VAL A N 1
ATOM 1425 C CA . VAL A 1 190 ? 43.682 -2.603 21.065 1.00 64.00 190 VAL A CA 1
ATOM 1426 C C . VAL A 1 190 ? 43.218 -2.492 22.512 1.00 64.00 190 VAL A C 1
ATOM 1428 O O . VAL A 1 190 ? 43.747 -1.695 23.286 1.00 64.00 190 VAL A O 1
ATOM 1431 N N . LEU A 1 191 ? 42.177 -3.252 22.856 1.00 54.12 191 LEU A N 1
ATOM 1432 C CA . LEU A 1 191 ? 41.727 -3.441 24.219 1.00 54.12 191 LEU A CA 1
ATOM 1433 C C . LEU A 1 191 ? 42.880 -4.151 24.912 1.00 54.12 191 LEU A C 1
ATOM 1435 O O . LEU A 1 191 ? 43.031 -5.368 24.832 1.00 54.12 191 LEU A O 1
ATOM 1439 N N . THR A 1 192 ? 43.746 -3.363 25.545 1.00 63.09 192 THR A N 1
ATOM 1440 C CA . THR A 1 192 ? 44.682 -3.858 26.543 1.00 63.09 192 THR A CA 1
ATOM 1441 C C . THR A 1 192 ? 43.852 -4.602 27.570 1.00 63.09 192 THR A C 1
ATOM 1443 O O . THR A 1 192 ? 43.107 -3.981 28.326 1.00 63.09 192 THR A O 1
ATOM 1446 N N . VAL A 1 193 ? 43.938 -5.930 27.528 1.00 54.47 193 VAL A N 1
ATOM 1447 C CA . VAL A 1 193 ? 43.318 -6.837 28.488 1.00 54.47 193 VAL A CA 1
ATOM 1448 C C . VAL A 1 193 ? 43.846 -6.437 29.867 1.00 54.47 193 VAL A C 1
ATOM 1450 O O . VAL A 1 193 ? 45.048 -6.587 30.099 1.00 54.47 19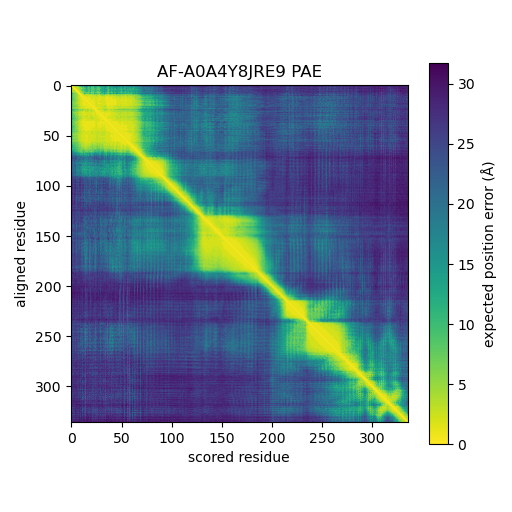3 VAL A O 1
ATOM 1453 N N . PRO A 1 194 ? 43.020 -5.877 30.770 1.00 60.19 194 PRO A N 1
ATOM 1454 C CA . PRO A 1 194 ? 43.463 -5.688 32.137 1.00 60.19 194 PRO A CA 1
ATOM 1455 C C . PRO A 1 194 ? 43.703 -7.072 32.749 1.00 60.19 194 PRO A C 1
ATOM 1457 O O . PRO A 1 194 ? 42.910 -7.996 32.551 1.00 60.19 194 PRO A O 1
ATOM 1460 N N . GLU A 1 195 ? 44.825 -7.215 33.453 1.00 62.59 195 GLU A N 1
ATOM 1461 C CA . GLU A 1 195 ? 45.194 -8.435 34.172 1.00 62.59 195 GLU A CA 1
ATOM 1462 C C . GLU A 1 195 ? 44.033 -8.949 35.047 1.00 62.59 195 GLU A C 1
ATOM 1464 O O . GLU A 1 195 ? 43.259 -8.147 35.586 1.00 62.59 195 GLU A O 1
ATOM 1469 N N . PRO A 1 196 ? 43.884 -10.280 35.199 1.00 54.56 196 PRO A N 1
ATOM 1470 C CA . PRO A 1 196 ? 42.738 -10.866 35.880 1.00 54.56 196 PRO A CA 1
ATOM 1471 C C . PRO A 1 196 ? 42.752 -10.504 37.368 1.00 54.56 196 PRO A C 1
ATOM 1473 O O . PRO A 1 196 ? 43.518 -11.058 38.157 1.00 54.56 196 PRO A O 1
ATOM 1476 N N . MET A 1 197 ? 41.869 -9.589 37.767 1.00 52.97 197 MET A N 1
ATOM 1477 C CA . MET A 1 197 ? 41.569 -9.355 39.177 1.00 52.97 197 MET A CA 1
ATOM 1478 C C . MET A 1 197 ? 40.699 -10.493 39.737 1.00 52.97 197 MET A C 1
ATOM 1480 O O . MET A 1 197 ? 39.838 -11.022 39.027 1.00 52.97 197 MET A O 1
ATOM 1484 N N . PRO A 1 198 ? 40.897 -10.880 41.011 1.00 53.62 198 PRO A N 1
ATOM 1485 C CA . PRO A 1 198 ? 40.154 -11.965 41.632 1.00 53.62 198 PRO A CA 1
ATOM 1486 C C . PRO A 1 198 ? 38.677 -11.597 41.815 1.00 53.62 198 PRO A C 1
ATOM 1488 O O . PRO A 1 198 ? 38.322 -10.497 42.235 1.00 53.62 198 PRO A O 1
ATOM 1491 N N . VAL A 1 199 ? 37.825 -12.566 41.486 1.00 47.84 199 VAL A N 1
ATOM 1492 C CA . VAL A 1 199 ? 36.363 -12.489 41.463 1.00 47.84 199 VAL A CA 1
ATOM 1493 C C . VAL A 1 199 ? 35.806 -12.205 42.861 1.00 47.84 199 VAL A C 1
ATOM 1495 O O . VAL A 1 199 ? 35.913 -13.042 43.757 1.00 47.84 199 VAL A O 1
ATOM 1498 N N . ALA A 1 200 ? 35.148 -11.057 43.026 1.00 41.47 200 ALA A N 1
ATOM 1499 C CA . ALA A 1 200 ? 34.214 -10.812 44.119 1.00 41.47 200 ALA A CA 1
ATOM 1500 C C . ALA A 1 200 ? 32.778 -10.873 43.577 1.00 41.47 200 ALA A C 1
ATOM 1502 O O . ALA A 1 200 ? 32.423 -10.191 42.617 1.00 41.47 200 ALA A O 1
ATOM 1503 N N . LEU A 1 201 ? 31.981 -11.742 44.198 1.00 48.69 201 LEU A N 1
ATOM 1504 C CA . LEU A 1 201 ? 30.552 -11.936 43.965 1.00 48.69 201 LEU A CA 1
ATOM 1505 C C . LEU A 1 201 ? 29.736 -10.643 44.170 1.00 48.69 201 LEU A C 1
ATOM 1507 O O . LEU A 1 201 ? 30.033 -9.847 45.056 1.00 48.69 201 LEU A O 1
ATOM 1511 N N . SER A 1 202 ? 28.605 -10.588 43.457 1.00 48.97 202 SER A N 1
ATOM 1512 C CA . SER A 1 202 ? 27.411 -9.757 43.695 1.00 48.97 202 SER A CA 1
ATOM 1513 C C . SER A 1 202 ? 27.436 -8.291 43.253 1.00 48.97 202 SER A C 1
ATOM 1515 O O . SER A 1 202 ? 27.773 -7.399 44.022 1.00 48.97 202 SER A O 1
ATOM 1517 N N . ALA A 1 203 ? 26.850 -8.035 42.078 1.00 39.50 203 ALA A N 1
ATOM 1518 C CA . ALA A 1 203 ? 25.913 -6.925 41.882 1.00 39.50 203 ALA A CA 1
ATOM 1519 C C . ALA A 1 203 ? 24.999 -7.200 40.675 1.00 39.50 203 ALA A C 1
ATOM 1521 O O . ALA A 1 203 ? 25.443 -7.691 39.639 1.00 39.50 203 ALA A O 1
ATOM 1522 N N . ALA A 1 204 ? 23.710 -6.905 40.839 1.00 48.03 204 ALA A N 1
ATOM 1523 C CA . ALA A 1 204 ? 22.667 -7.083 39.839 1.00 48.03 204 ALA A CA 1
ATOM 1524 C C . ALA A 1 204 ? 22.914 -6.211 38.596 1.00 48.03 204 ALA A C 1
ATOM 1526 O O . ALA A 1 204 ? 23.049 -4.992 38.699 1.00 48.03 204 ALA A O 1
ATOM 1527 N N . ILE A 1 205 ? 22.930 -6.846 37.424 1.00 40.19 205 ILE A N 1
ATOM 1528 C CA . ILE A 1 205 ? 22.985 -6.175 36.124 1.00 40.19 205 ILE A CA 1
ATOM 1529 C C . ILE A 1 205 ? 21.551 -5.760 35.749 1.00 40.19 205 ILE A C 1
ATOM 1531 O O . ILE A 1 205 ? 20.677 -6.630 35.700 1.00 40.19 205 ILE A O 1
ATOM 1535 N N . PRO A 1 206 ? 21.263 -4.473 35.485 1.00 39.12 206 PRO A N 1
ATOM 1536 C CA . PRO A 1 206 ? 19.967 -4.070 34.957 1.00 39.12 206 PRO A CA 1
ATOM 1537 C C . PRO A 1 206 ? 19.811 -4.585 33.520 1.00 39.12 206 PRO A C 1
ATOM 1539 O O . PRO A 1 206 ? 20.641 -4.321 32.651 1.00 39.12 206 PRO A O 1
ATOM 1542 N N . VAL A 1 207 ? 18.735 -5.333 33.279 1.00 38.88 207 VAL A N 1
ATOM 1543 C CA . VAL A 1 207 ? 18.351 -5.823 31.952 1.00 38.88 207 VAL A CA 1
ATOM 1544 C C . VAL A 1 207 ? 17.973 -4.620 31.082 1.00 38.88 207 VAL A C 1
ATOM 1546 O O . VAL A 1 207 ? 17.021 -3.899 31.377 1.00 38.88 207 VAL A O 1
ATOM 1549 N N . SER A 1 208 ? 18.761 -4.391 30.033 1.00 40.03 208 SER A N 1
ATOM 1550 C CA . SER A 1 208 ? 18.534 -3.371 29.003 1.00 40.03 208 SER A CA 1
ATOM 1551 C C . SER A 1 208 ? 17.227 -3.648 28.235 1.00 40.03 208 SER A C 1
ATOM 1553 O O . SER A 1 208 ? 16.911 -4.821 28.009 1.00 40.03 208 SER A O 1
ATOM 1555 N N . PRO A 1 209 ? 16.446 -2.627 27.825 1.00 44.00 209 PRO A N 1
ATOM 1556 C CA . PRO A 1 209 ? 15.195 -2.850 27.113 1.00 44.00 209 PRO A CA 1
ATOM 1557 C C . PRO A 1 209 ? 15.434 -3.433 25.715 1.00 44.00 209 PRO A C 1
ATOM 1559 O O . PRO A 1 209 ? 16.414 -3.119 25.041 1.00 44.00 209 PRO A O 1
ATOM 1562 N N . ALA A 1 210 ? 14.495 -4.294 25.322 1.00 45.78 210 ALA A N 1
ATOM 1563 C CA . ALA A 1 210 ? 14.454 -5.074 24.095 1.00 45.78 210 ALA A CA 1
ATOM 1564 C C . ALA A 1 210 ? 14.967 -4.322 22.856 1.00 45.78 210 ALA A C 1
ATOM 1566 O O . ALA A 1 210 ? 14.426 -3.284 22.465 1.00 45.78 210 ALA A O 1
ATOM 1567 N N . ALA A 1 211 ? 15.971 -4.910 22.202 1.00 40.81 211 ALA A N 1
ATOM 1568 C CA . ALA A 1 211 ? 16.272 -4.618 20.809 1.00 40.81 211 ALA A CA 1
ATOM 1569 C C . ALA A 1 211 ? 15.003 -4.850 19.963 1.00 40.81 211 ALA A C 1
ATOM 1571 O O . ALA A 1 211 ? 14.223 -5.757 20.279 1.00 40.81 211 ALA A O 1
ATOM 1572 N N . PRO A 1 212 ? 14.757 -4.044 18.914 1.00 46.22 212 PRO A N 1
ATOM 1573 C CA . PRO A 1 212 ? 13.617 -4.264 18.041 1.00 46.22 212 PRO A CA 1
ATOM 1574 C C . PRO A 1 212 ? 13.708 -5.680 17.475 1.00 46.22 212 PRO A C 1
ATOM 1576 O O . PRO A 1 212 ? 14.773 -6.098 17.024 1.00 46.22 212 PRO A O 1
ATOM 1579 N N . ALA A 1 213 ? 12.595 -6.410 17.533 1.00 49.72 213 ALA A N 1
ATOM 1580 C CA . ALA A 1 213 ? 12.424 -7.676 16.843 1.00 49.72 213 ALA A CA 1
ATOM 1581 C C . ALA A 1 213 ? 12.524 -7.413 15.335 1.00 49.72 213 ALA A C 1
ATOM 1583 O O . ALA A 1 213 ? 11.521 -7.236 14.645 1.00 49.72 213 ALA A O 1
ATOM 1584 N N . GLU A 1 214 ? 13.748 -7.296 14.828 1.00 55.59 214 GLU A N 1
ATOM 1585 C CA . GLU A 1 214 ? 13.993 -7.548 13.426 1.00 55.59 214 GLU A CA 1
ATOM 1586 C C . GLU A 1 214 ? 13.565 -8.986 13.163 1.00 55.59 214 GLU A C 1
ATOM 1588 O O . GLU A 1 214 ? 13.831 -9.898 13.946 1.00 55.59 214 GLU A O 1
ATOM 1593 N N . ASP A 1 215 ? 12.806 -9.141 12.090 1.00 71.19 215 ASP A N 1
ATOM 1594 C CA . ASP A 1 215 ? 12.245 -10.399 11.643 1.00 71.19 215 ASP A CA 1
ATOM 1595 C C . ASP A 1 215 ? 13.401 -11.349 11.289 1.00 71.19 215 ASP A C 1
ATOM 1597 O O . ASP A 1 215 ? 13.965 -11.302 10.192 1.00 71.19 215 ASP A O 1
ATOM 1601 N N . TRP A 1 216 ? 13.841 -12.140 12.272 1.00 68.81 216 TRP A N 1
ATOM 1602 C CA . TRP A 1 216 ? 14.989 -13.041 12.162 1.00 68.81 216 TRP A CA 1
ATOM 1603 C C . TRP A 1 216 ? 14.812 -14.041 11.013 1.00 68.81 216 TRP A C 1
ATOM 1605 O O . TRP A 1 216 ? 15.798 -14.420 10.380 1.00 68.81 216 TRP A O 1
ATOM 1615 N N . GLU A 1 217 ? 13.569 -14.386 10.661 1.00 68.44 217 GLU A N 1
ATOM 1616 C CA . GLU A 1 217 ? 13.246 -15.192 9.480 1.00 68.44 217 GLU A CA 1
ATOM 1617 C C . GLU A 1 217 ? 13.588 -14.451 8.179 1.00 68.44 217 GLU A C 1
ATOM 1619 O O . GLU A 1 217 ? 14.185 -15.022 7.260 1.00 68.44 217 GLU A O 1
ATOM 1624 N N . ALA A 1 218 ? 13.301 -13.148 8.106 1.00 65.06 218 ALA A N 1
ATOM 1625 C CA . ALA A 1 218 ? 13.675 -12.314 6.968 1.00 65.06 218 ALA A CA 1
ATOM 1626 C C . ALA A 1 218 ? 15.198 -12.120 6.858 1.00 65.06 218 ALA A C 1
ATOM 1628 O O . ALA A 1 218 ? 15.724 -12.012 5.745 1.00 65.06 218 ALA A O 1
ATOM 1629 N N . LEU A 1 219 ? 15.919 -12.080 7.984 1.00 67.69 219 LEU A N 1
ATOM 1630 C CA . LEU A 1 219 ? 17.381 -11.987 8.003 1.00 67.69 219 LEU A CA 1
ATOM 1631 C C . LEU A 1 219 ? 18.034 -13.313 7.570 1.00 67.69 219 LEU A C 1
ATOM 1633 O O . LEU A 1 219 ? 18.910 -13.311 6.702 1.00 67.69 219 LEU A O 1
ATOM 1637 N N . ALA A 1 220 ? 17.539 -14.445 8.077 1.00 75.38 220 ALA A N 1
ATOM 1638 C CA . ALA A 1 220 ? 17.963 -15.782 7.663 1.00 75.38 220 ALA A CA 1
ATOM 1639 C C . ALA A 1 220 ? 17.695 -16.024 6.166 1.00 75.38 220 ALA A C 1
ATOM 1641 O O . ALA A 1 220 ? 18.574 -16.486 5.435 1.00 75.38 220 ALA A O 1
ATOM 1642 N N . GLY A 1 221 ? 16.524 -15.612 5.669 1.00 78.38 221 GLY A N 1
ATOM 1643 C CA . GLY A 1 221 ? 16.175 -15.698 4.250 1.00 78.38 221 GLY A CA 1
ATOM 1644 C C . GLY A 1 221 ? 17.023 -14.803 3.335 1.00 78.38 221 GLY A C 1
ATOM 1645 O O . GLY A 1 221 ? 17.186 -15.117 2.153 1.00 78.38 221 GLY A O 1
ATOM 1646 N N . LYS A 1 222 ? 17.578 -13.696 3.850 1.00 70.56 222 LYS A N 1
ATOM 1647 C CA . LYS A 1 222 ? 18.546 -12.852 3.124 1.00 70.56 222 LYS A CA 1
ATOM 1648 C C . LYS A 1 222 ? 19.936 -13.483 3.091 1.00 70.56 222 LYS A C 1
ATOM 1650 O O . LYS A 1 222 ? 20.570 -13.453 2.041 1.00 70.56 222 LYS A O 1
ATOM 1655 N N . LEU A 1 223 ? 20.388 -14.068 4.202 1.00 77.44 223 LEU A N 1
ATOM 1656 C CA . LEU A 1 223 ? 21.676 -14.762 4.270 1.00 77.44 223 LEU A CA 1
ATOM 1657 C C . LEU A 1 223 ? 21.709 -15.980 3.340 1.00 77.44 223 LEU A C 1
ATOM 1659 O O . LEU A 1 223 ? 22.662 -16.129 2.582 1.00 77.44 223 LEU A O 1
ATOM 1663 N N . LEU A 1 224 ? 20.646 -16.790 3.315 1.00 78.25 224 LEU A N 1
ATOM 1664 C CA . LEU A 1 224 ? 20.546 -17.935 2.402 1.00 78.25 224 LEU A CA 1
ATOM 1665 C C . LEU A 1 224 ? 20.572 -17.512 0.925 1.00 78.25 224 LEU A C 1
ATOM 1667 O O . LEU A 1 224 ? 21.291 -18.115 0.135 1.00 78.25 224 LEU A O 1
ATOM 1671 N N . ARG A 1 225 ? 19.868 -16.430 0.561 1.00 73.81 225 ARG A N 1
ATOM 1672 C CA . ARG A 1 225 ? 19.909 -15.881 -0.807 1.00 73.81 225 ARG A CA 1
ATOM 1673 C C . ARG A 1 225 ? 21.286 -15.356 -1.203 1.00 73.81 225 ARG A C 1
ATOM 1675 O O . ARG A 1 225 ? 21.700 -15.577 -2.332 1.00 73.81 225 ARG A O 1
ATOM 1682 N N . LEU A 1 226 ? 21.996 -14.694 -0.289 1.00 70.88 226 LEU A N 1
ATOM 1683 C CA . LEU A 1 226 ? 23.369 -14.239 -0.530 1.00 70.88 226 LEU A CA 1
ATOM 1684 C C . LEU A 1 226 ? 24.331 -15.413 -0.739 1.00 70.88 226 LEU A C 1
ATOM 1686 O O . LEU A 1 226 ? 25.209 -15.324 -1.591 1.00 70.88 226 LEU A O 1
ATOM 1690 N N . VAL A 1 227 ? 24.159 -16.510 0.006 1.00 76.25 227 VAL A N 1
ATOM 1691 C CA . VAL A 1 227 ? 24.953 -17.733 -0.180 1.00 76.25 227 VAL A CA 1
ATOM 1692 C C . VAL A 1 227 ? 24.670 -18.368 -1.542 1.00 76.25 227 VAL A C 1
ATOM 1694 O O . VAL A 1 227 ? 25.619 -18.719 -2.241 1.00 76.25 227 VAL A O 1
ATOM 1697 N N . ASP A 1 228 ? 23.408 -18.472 -1.961 1.00 72.75 228 ASP A N 1
ATOM 1698 C CA . ASP A 1 228 ? 23.066 -19.020 -3.281 1.00 72.75 228 ASP A CA 1
ATOM 1699 C C . ASP A 1 228 ? 23.565 -18.105 -4.425 1.00 72.75 228 ASP A C 1
ATOM 1701 O O . ASP A 1 228 ? 24.185 -18.594 -5.364 1.00 72.75 228 ASP A O 1
ATOM 1705 N N . GLU A 1 229 ? 23.441 -16.775 -4.305 1.00 71.00 229 GLU A N 1
ATOM 1706 C CA . GLU A 1 229 ? 24.001 -15.813 -5.278 1.00 71.00 229 GLU A CA 1
ATOM 1707 C C . GLU A 1 229 ? 25.543 -15.868 -5.355 1.00 71.00 229 GLU A C 1
ATOM 1709 O O . GLU A 1 229 ? 26.122 -15.752 -6.439 1.00 71.00 229 GLU A O 1
ATOM 1714 N N . LEU A 1 230 ? 26.236 -16.071 -4.227 1.00 69.31 230 LEU A N 1
ATOM 1715 C CA . LEU A 1 230 ? 27.693 -16.279 -4.188 1.00 69.31 230 LEU A CA 1
ATOM 1716 C C . LEU A 1 230 ? 28.103 -17.617 -4.815 1.00 69.31 230 LEU A C 1
ATOM 1718 O O . LEU A 1 230 ? 29.166 -17.704 -5.429 1.00 69.31 230 LEU A O 1
ATOM 1722 N N . THR A 1 231 ? 27.257 -18.640 -4.692 1.00 68.19 231 THR A N 1
ATOM 1723 C CA . THR A 1 231 ? 27.494 -19.962 -5.283 1.00 68.19 231 THR A CA 1
ATOM 1724 C C . THR A 1 231 ? 27.319 -19.904 -6.805 1.00 68.19 231 THR A C 1
ATOM 1726 O O . THR A 1 231 ? 28.210 -20.337 -7.537 1.00 68.19 231 THR A O 1
ATOM 1729 N N . ASP A 1 232 ? 26.250 -19.261 -7.286 1.00 65.31 232 ASP A N 1
ATOM 1730 C CA . ASP A 1 232 ? 25.926 -19.123 -8.714 1.00 65.31 232 ASP A CA 1
ATOM 1731 C C . ASP A 1 232 ? 26.857 -18.157 -9.466 1.00 65.31 232 ASP A C 1
ATOM 1733 O O . ASP A 1 232 ? 27.115 -18.329 -10.658 1.00 65.31 232 ASP A O 1
ATOM 1737 N N . SER A 1 233 ? 27.392 -17.137 -8.786 1.00 65.06 233 SER A N 1
ATOM 1738 C CA . SER A 1 233 ? 28.357 -16.196 -9.381 1.00 65.06 233 SER A CA 1
ATOM 1739 C C . SER A 1 233 ? 29.793 -16.722 -9.409 1.00 65.06 233 SER A C 1
ATOM 1741 O O . SER A 1 233 ? 30.656 -16.129 -10.066 1.00 65.06 233 SER A O 1
ATOM 1743 N N . SER A 1 234 ? 30.068 -17.849 -8.745 1.00 55.12 234 SER A N 1
ATOM 1744 C CA . SER A 1 234 ? 31.390 -18.456 -8.756 1.00 55.12 234 SER A CA 1
ATOM 1745 C C . SER A 1 234 ? 31.619 -19.238 -10.058 1.00 55.12 234 SER A C 1
ATOM 1747 O O . SER A 1 234 ? 31.390 -20.435 -10.169 1.00 55.12 234 SER A O 1
ATOM 1749 N N . THR A 1 235 ? 32.220 -18.588 -11.056 1.00 58.34 235 THR A N 1
ATOM 1750 C CA . THR A 1 235 ? 32.985 -19.279 -12.118 1.00 58.34 235 THR A CA 1
ATOM 1751 C C . THR A 1 235 ? 34.290 -19.888 -11.572 1.00 58.34 235 THR A C 1
ATOM 1753 O O . THR A 1 235 ? 35.292 -19.991 -12.280 1.00 58.34 235 THR A O 1
ATOM 1756 N N . GLY A 1 236 ? 34.325 -20.190 -10.274 1.00 61.53 236 GLY A N 1
ATOM 1757 C CA . GLY A 1 236 ? 35.501 -20.614 -9.540 1.00 61.53 236 GLY A CA 1
ATOM 1758 C C . GLY A 1 236 ? 35.748 -22.106 -9.708 1.00 61.53 236 GLY A C 1
ATOM 1759 O O . GLY A 1 236 ? 34.851 -22.888 -10.013 1.00 61.53 236 GLY A O 1
ATOM 1760 N N . SER A 1 237 ? 37.003 -22.508 -9.527 1.00 79.88 237 SER A N 1
ATOM 1761 C CA . SER A 1 237 ? 37.424 -23.908 -9.566 1.00 79.88 237 SER A CA 1
ATOM 1762 C C . SER A 1 237 ? 36.549 -24.788 -8.660 1.00 79.88 237 SER A C 1
ATOM 1764 O O . SER A 1 237 ? 36.003 -24.315 -7.663 1.00 79.88 237 SER A O 1
ATOM 1766 N N . ALA A 1 238 ? 36.467 -26.090 -8.950 1.00 85.31 238 ALA A N 1
ATOM 1767 C CA . ALA A 1 238 ? 35.720 -27.063 -8.140 1.00 85.31 238 ALA A CA 1
ATOM 1768 C C . ALA A 1 238 ? 36.053 -27.015 -6.630 1.00 85.31 238 ALA A C 1
ATOM 1770 O O . ALA A 1 238 ? 35.262 -27.443 -5.795 1.00 85.31 238 ALA A O 1
ATOM 1771 N N . GLU A 1 239 ? 37.220 -26.482 -6.271 1.00 78.75 239 GLU A N 1
ATOM 1772 C CA . GLU A 1 239 ? 37.643 -26.265 -4.891 1.00 78.75 239 GLU A CA 1
ATOM 1773 C C . GLU A 1 239 ? 36.898 -25.110 -4.205 1.00 78.75 239 GLU A C 1
ATOM 1775 O O . GLU A 1 239 ? 36.491 -25.248 -3.055 1.00 78.75 239 GLU A O 1
ATOM 1780 N N . SER A 1 240 ? 36.616 -24.017 -4.920 1.00 76.44 240 SER A N 1
ATOM 1781 C CA . SER A 1 240 ? 35.809 -22.907 -4.394 1.00 76.44 240 SER A CA 1
ATOM 1782 C C . SER A 1 240 ? 34.362 -23.319 -4.103 1.00 76.44 240 SER A C 1
ATOM 1784 O O . SER A 1 240 ? 33.822 -22.945 -3.063 1.00 76.44 240 SER A O 1
ATOM 1786 N N . LEU A 1 241 ? 33.778 -24.177 -4.949 1.00 84.81 241 LEU A N 1
ATOM 1787 C CA . LEU A 1 241 ? 32.441 -24.729 -4.733 1.00 84.81 241 LEU A CA 1
ATOM 1788 C C . LEU A 1 241 ? 32.393 -25.610 -3.476 1.00 84.81 241 LEU A C 1
ATOM 1790 O O . LEU A 1 241 ? 31.491 -25.467 -2.659 1.00 84.81 241 LEU A O 1
ATOM 1794 N N . ARG A 1 242 ? 33.410 -26.457 -3.260 1.00 85.00 242 ARG A N 1
ATOM 1795 C CA . ARG A 1 242 ? 33.506 -27.289 -2.048 1.00 85.00 242 ARG A CA 1
ATOM 1796 C C . ARG A 1 242 ? 33.639 -26.461 -0.772 1.00 85.00 242 ARG A C 1
ATOM 1798 O O . ARG A 1 242 ? 33.030 -26.802 0.237 1.00 85.00 242 ARG A O 1
ATOM 1805 N N . VAL A 1 243 ? 34.422 -25.379 -0.802 1.00 80.25 243 VAL A N 1
ATOM 1806 C CA . VAL A 1 243 ? 34.549 -24.465 0.347 1.00 80.25 243 VAL A CA 1
ATOM 1807 C C . VAL A 1 243 ? 33.220 -23.753 0.622 1.00 80.25 243 VAL A C 1
ATOM 1809 O O . VAL A 1 243 ? 32.821 -23.648 1.781 1.00 80.25 243 VAL A O 1
ATOM 1812 N N . ALA A 1 244 ? 32.498 -23.329 -0.421 1.00 79.81 244 ALA A N 1
ATOM 1813 C CA . ALA A 1 244 ? 31.174 -22.723 -0.284 1.00 79.81 244 ALA A CA 1
ATOM 1814 C C . ALA A 1 244 ? 30.133 -23.710 0.280 1.00 79.81 244 ALA A C 1
ATOM 1816 O O . ALA A 1 244 ? 29.402 -23.368 1.208 1.00 79.81 244 ALA A O 1
ATOM 1817 N N . GLU A 1 245 ? 30.106 -24.955 -0.204 1.00 86.06 245 GLU A N 1
ATOM 1818 C CA . GLU A 1 245 ? 29.226 -26.015 0.312 1.00 86.06 245 GLU A CA 1
ATOM 1819 C C . GLU A 1 245 ? 29.533 -26.370 1.775 1.00 86.06 245 GLU A C 1
ATOM 1821 O O . GLU A 1 245 ? 28.614 -26.553 2.581 1.00 86.06 245 GLU A O 1
ATOM 1826 N N . ALA A 1 246 ? 30.815 -26.413 2.153 1.00 85.62 246 ALA A N 1
ATOM 1827 C CA . ALA A 1 246 ? 31.229 -26.629 3.537 1.00 85.62 246 ALA A CA 1
ATOM 1828 C C . ALA A 1 246 ? 30.793 -25.467 4.449 1.00 85.62 246 ALA A C 1
ATOM 1830 O O . ALA A 1 246 ? 30.257 -25.702 5.534 1.00 85.62 246 ALA A O 1
ATOM 1831 N N . ALA A 1 247 ? 30.951 -24.219 3.996 1.00 81.19 247 ALA A N 1
ATOM 1832 C CA . ALA A 1 247 ? 30.491 -23.039 4.728 1.00 81.19 247 ALA A CA 1
ATOM 1833 C C . ALA A 1 247 ? 28.959 -23.020 4.883 1.00 81.19 247 ALA A C 1
ATOM 1835 O O . ALA A 1 247 ? 28.456 -22.764 5.978 1.00 81.19 247 ALA A O 1
ATOM 1836 N N . LYS A 1 248 ? 28.215 -23.365 3.823 1.00 87.75 248 LYS A N 1
ATOM 1837 C CA . LYS A 1 248 ? 26.750 -23.505 3.855 1.00 87.75 248 LYS A CA 1
ATOM 1838 C C . LYS A 1 248 ? 26.314 -24.563 4.869 1.00 87.75 248 LYS A C 1
ATOM 1840 O O . LYS A 1 248 ? 25.428 -24.304 5.677 1.00 87.75 248 LYS A O 1
ATOM 1845 N N . SER A 1 249 ? 26.971 -25.721 4.873 1.00 88.00 249 SER A N 1
ATOM 1846 C CA . SER A 1 249 ? 26.681 -26.805 5.820 1.00 88.00 249 SER A CA 1
ATOM 1847 C C . SER A 1 249 ? 26.955 -26.395 7.273 1.00 88.00 249 SER A C 1
ATOM 1849 O O . SER A 1 249 ? 26.154 -26.693 8.155 1.00 88.00 249 SER A O 1
ATOM 1851 N N . SER A 1 250 ? 28.042 -25.654 7.516 1.00 88.69 250 SER A N 1
ATOM 1852 C CA . SER A 1 250 ? 28.375 -25.103 8.837 1.00 88.69 250 SER A CA 1
ATOM 1853 C C . SER A 1 250 ? 27.314 -24.112 9.338 1.00 88.69 250 SER A C 1
ATOM 1855 O O . SER A 1 250 ? 26.853 -24.214 10.472 1.00 88.69 250 SER A O 1
ATOM 1857 N N . LEU A 1 251 ? 26.847 -23.205 8.471 1.00 87.88 251 LEU A N 1
ATOM 1858 C CA . LEU A 1 251 ? 25.785 -22.251 8.815 1.00 87.88 251 LEU A CA 1
ATOM 1859 C C . LEU A 1 251 ? 24.447 -22.937 9.120 1.00 87.88 251 LEU A C 1
ATOM 1861 O O . LEU A 1 251 ? 23.736 -22.506 10.025 1.00 87.88 251 LEU A O 1
ATOM 1865 N N . ILE A 1 252 ? 24.105 -24.003 8.390 1.00 87.75 252 ILE A N 1
ATOM 1866 C CA . ILE A 1 252 ? 22.898 -24.798 8.660 1.00 87.75 252 ILE A CA 1
ATOM 1867 C C . ILE A 1 252 ? 22.993 -25.467 10.037 1.00 87.75 252 ILE A C 1
ATOM 1869 O O . ILE A 1 252 ? 22.030 -25.416 10.801 1.00 87.75 252 ILE A O 1
ATOM 1873 N N . ALA A 1 253 ? 24.149 -26.044 10.379 1.00 87.94 253 ALA A N 1
ATOM 1874 C CA . ALA A 1 253 ? 24.364 -26.677 11.679 1.00 87.94 253 ALA A CA 1
ATOM 1875 C C . ALA A 1 253 ? 24.260 -25.674 12.842 1.00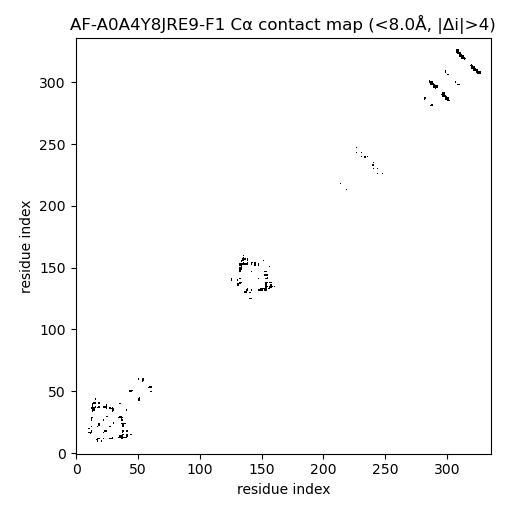 87.94 253 ALA A C 1
ATOM 1877 O O . ALA A 1 253 ? 23.615 -25.969 13.848 1.00 87.94 253 ALA A O 1
ATOM 1878 N N . GLU A 1 254 ? 24.830 -24.476 12.692 1.00 89.06 254 GLU A N 1
ATOM 1879 C CA . GLU A 1 254 ? 24.741 -23.433 13.721 1.00 89.06 254 GLU A CA 1
ATOM 1880 C C . GLU A 1 254 ? 23.312 -22.886 13.865 1.00 89.06 254 GLU A C 1
ATOM 1882 O O . GLU A 1 254 ? 22.844 -22.665 14.980 1.00 89.06 254 GLU A O 1
ATOM 1887 N N . ASN A 1 255 ? 22.571 -22.729 12.761 1.00 87.69 255 ASN A N 1
ATOM 1888 C CA . ASN A 1 255 ? 21.163 -22.327 12.828 1.00 87.69 255 ASN A CA 1
ATOM 1889 C C . ASN A 1 255 ? 20.326 -23.362 13.593 1.00 87.69 255 ASN A C 1
ATOM 1891 O O . ASN A 1 255 ? 19.553 -22.989 14.472 1.00 87.69 255 ASN A O 1
ATOM 1895 N N . GLN A 1 256 ? 20.533 -24.653 13.315 1.00 92.31 256 GLN A N 1
ATOM 1896 C CA . GLN A 1 256 ? 19.844 -25.725 14.030 1.00 92.31 256 GLN A CA 1
ATOM 1897 C C . GLN A 1 256 ? 20.162 -25.696 15.529 1.00 92.31 256 GLN A C 1
ATOM 1899 O O . GLN A 1 256 ? 19.253 -25.762 16.351 1.00 92.31 256 GLN A O 1
ATOM 1904 N N . ARG A 1 257 ? 21.436 -25.510 15.893 1.00 94.25 257 ARG A N 1
ATOM 1905 C CA . ARG A 1 257 ? 21.848 -25.370 17.292 1.00 94.25 257 ARG A CA 1
ATOM 1906 C C . ARG A 1 257 ? 21.137 -24.205 17.990 1.00 94.25 257 ARG A C 1
ATOM 1908 O O . ARG A 1 257 ? 20.662 -24.369 19.110 1.00 94.25 257 ARG A O 1
ATOM 1915 N N . LEU A 1 258 ? 21.040 -23.043 17.342 1.00 90.50 258 LEU A N 1
ATOM 1916 C CA . LEU A 1 258 ? 20.345 -21.879 17.902 1.00 90.50 258 LEU A CA 1
ATOM 1917 C C . LEU A 1 258 ? 18.838 -22.124 18.067 1.00 90.50 258 LEU A C 1
ATOM 1919 O O . LEU A 1 258 ? 18.246 -21.651 19.037 1.00 90.50 258 LEU A O 1
ATOM 1923 N N . GLN A 1 259 ? 18.214 -22.874 17.154 1.00 89.69 259 GLN A N 1
ATOM 1924 C CA . GLN A 1 259 ? 16.814 -23.284 17.300 1.00 89.69 259 GLN A CA 1
ATOM 1925 C C . GLN A 1 259 ? 16.619 -24.215 18.502 1.00 89.69 259 GLN A C 1
ATOM 1927 O O . GLN A 1 259 ? 15.665 -24.032 19.259 1.00 89.69 259 GLN A O 1
ATOM 1932 N N . ASP A 1 260 ? 17.539 -25.156 18.718 1.00 91.19 260 ASP A N 1
ATOM 1933 C CA . ASP A 1 260 ? 17.500 -26.067 19.863 1.00 91.19 260 ASP A CA 1
ATOM 1934 C C . ASP A 1 260 ? 17.699 -25.307 21.192 1.00 91.19 260 ASP A C 1
ATOM 1936 O O . ASP A 1 260 ? 16.954 -25.523 22.152 1.00 91.19 260 ASP A O 1
ATOM 1940 N N . GLU A 1 261 ? 18.642 -24.356 21.240 1.00 88.56 261 GLU A N 1
ATOM 1941 C CA . GLU A 1 261 ? 18.862 -23.478 22.401 1.00 88.56 261 GLU A CA 1
ATOM 1942 C C . GLU A 1 261 ? 17.621 -22.614 22.701 1.00 88.56 261 GLU A C 1
ATOM 1944 O O . GLU A 1 261 ? 17.213 -22.477 23.860 1.00 88.56 261 GLU A O 1
ATOM 1949 N N . LEU A 1 262 ? 16.962 -22.079 21.666 1.00 90.75 262 LEU A N 1
ATOM 1950 C CA . LEU A 1 262 ? 15.731 -21.302 21.815 1.00 90.75 262 LEU A CA 1
ATOM 1951 C C . LEU A 1 262 ? 14.567 -22.170 22.322 1.00 90.75 262 LEU A C 1
ATOM 1953 O O . LEU A 1 262 ? 13.843 -21.756 23.230 1.00 90.75 262 LEU A O 1
ATOM 1957 N N . ALA A 1 263 ? 14.405 -23.384 21.789 1.00 88.06 263 ALA A N 1
ATOM 1958 C CA . ALA A 1 263 ? 13.392 -24.333 22.247 1.00 88.06 263 ALA A CA 1
ATOM 1959 C C . ALA A 1 263 ? 13.602 -24.713 23.724 1.00 88.06 263 ALA A C 1
ATOM 1961 O O . ALA A 1 263 ? 12.648 -24.735 24.507 1.00 88.06 263 ALA A O 1
ATOM 1962 N N . GLN A 1 264 ? 14.853 -24.933 24.136 1.00 87.81 264 GLN A N 1
ATOM 1963 C CA . GLN A 1 264 ? 15.201 -25.198 25.531 1.00 87.81 264 GLN A CA 1
ATOM 1964 C C . GLN A 1 264 ? 14.895 -23.997 26.444 1.00 87.81 264 GLN A C 1
ATOM 1966 O O . GLN A 1 264 ? 14.389 -24.170 27.560 1.00 87.81 264 GLN A O 1
ATOM 1971 N N . ALA A 1 265 ? 15.153 -22.774 25.974 1.00 83.00 265 ALA A N 1
ATOM 1972 C CA . ALA A 1 265 ? 14.833 -21.554 26.710 1.00 83.00 265 ALA A CA 1
ATOM 1973 C C . ALA A 1 265 ? 13.317 -21.381 26.912 1.00 83.00 265 ALA A C 1
ATOM 1975 O O . ALA A 1 265 ? 12.888 -21.056 28.023 1.00 83.00 265 ALA A O 1
ATOM 1976 N N . PHE A 1 266 ? 12.500 -21.660 25.889 1.00 84.62 266 PHE A N 1
ATOM 1977 C CA . PHE A 1 266 ? 11.037 -21.623 26.003 1.00 84.62 266 PHE A CA 1
ATOM 1978 C C . PHE A 1 266 ? 10.508 -22.651 27.004 1.00 84.62 266 PHE A C 1
ATOM 1980 O O . PHE A 1 266 ? 9.759 -22.280 27.905 1.00 84.62 266 PHE A O 1
ATOM 1987 N N . MET A 1 267 ? 10.983 -23.898 26.940 1.00 84.62 267 MET A N 1
ATOM 1988 C CA . MET A 1 267 ? 10.608 -24.935 27.912 1.00 84.62 267 MET A CA 1
ATOM 1989 C C . MET A 1 267 ? 10.950 -24.523 29.350 1.00 84.62 267 MET A C 1
ATOM 1991 O O . MET A 1 267 ? 10.175 -24.740 30.281 1.00 84.62 267 MET A O 1
ATOM 1995 N N . THR A 1 268 ? 12.097 -23.871 29.545 1.00 85.44 268 THR A N 1
ATOM 1996 C CA . THR A 1 268 ? 12.507 -23.376 30.867 1.00 85.44 268 THR A CA 1
ATOM 1997 C C . THR A 1 268 ? 11.615 -22.226 31.342 1.00 85.44 268 THR A C 1
ATOM 1999 O O . THR A 1 268 ? 11.279 -22.151 32.527 1.00 85.44 268 THR A O 1
ATOM 2002 N N . ARG A 1 269 ? 11.199 -21.337 30.430 1.00 83.25 269 ARG A N 1
ATOM 2003 C CA . ARG A 1 269 ? 10.293 -20.226 30.738 1.00 83.25 269 ARG A CA 1
ATOM 2004 C C . ARG A 1 269 ? 8.911 -20.725 31.141 1.00 83.25 269 ARG A C 1
ATOM 2006 O O . ARG A 1 269 ? 8.404 -20.270 32.161 1.00 83.25 269 ARG A O 1
ATOM 2013 N N . ASP A 1 270 ? 8.360 -21.698 30.423 1.00 75.81 270 ASP A N 1
ATOM 2014 C CA . ASP A 1 270 ? 7.046 -22.275 30.723 1.00 75.81 270 ASP A CA 1
ATOM 2015 C C . ASP A 1 270 ? 7.030 -22.952 32.101 1.00 75.81 270 ASP A C 1
ATOM 2017 O O . ASP A 1 270 ? 6.089 -22.778 32.875 1.00 75.81 270 ASP A O 1
ATOM 2021 N N . VAL A 1 271 ? 8.117 -23.634 32.482 1.00 69.88 271 VAL A N 1
ATOM 2022 C CA . VAL A 1 271 ? 8.275 -24.201 33.834 1.00 69.88 271 VAL A CA 1
ATOM 2023 C C . VAL A 1 271 ? 8.325 -23.107 34.912 1.00 69.88 271 VAL A C 1
ATOM 2025 O O . VAL A 1 271 ? 7.803 -23.291 36.016 1.00 69.88 271 VAL A O 1
ATOM 2028 N N . LEU A 1 272 ? 8.945 -21.957 34.630 1.00 68.56 272 LEU A N 1
ATOM 2029 C CA . LEU A 1 272 ? 9.005 -20.828 35.564 1.00 68.56 272 LEU A CA 1
ATOM 2030 C C . LEU A 1 272 ? 7.670 -20.074 35.659 1.00 68.56 272 LEU A C 1
ATOM 2032 O O . LEU A 1 272 ? 7.274 -19.687 36.762 1.00 68.56 272 LEU A O 1
ATOM 2036 N N . GLU A 1 273 ? 6.959 -19.905 34.546 1.00 72.88 273 GLU A N 1
ATOM 2037 C CA . GLU A 1 273 ? 5.631 -19.286 34.498 1.00 72.88 273 GLU A CA 1
ATOM 2038 C C . GLU A 1 273 ? 4.578 -20.181 35.168 1.00 72.88 273 GLU A C 1
ATOM 2040 O O . GLU A 1 273 ? 3.797 -19.687 35.979 1.00 72.88 273 GLU A O 1
ATOM 2045 N N . ALA A 1 274 ? 4.632 -21.505 34.983 1.00 63.78 274 ALA A N 1
ATOM 2046 C CA . ALA A 1 274 ? 3.771 -22.462 35.689 1.00 63.78 274 ALA A CA 1
ATOM 2047 C C . ALA A 1 274 ? 3.981 -22.457 37.219 1.00 63.78 274 ALA A C 1
ATOM 2049 O O . ALA A 1 274 ? 3.070 -22.777 37.987 1.00 63.78 274 ALA A O 1
ATOM 2050 N N . ARG A 1 275 ? 5.161 -22.037 37.696 1.00 62.41 275 ARG A N 1
ATOM 2051 C CA . ARG A 1 275 ? 5.464 -21.885 39.131 1.00 62.41 275 ARG A CA 1
ATOM 2052 C C . ARG A 1 275 ? 4.932 -20.587 39.748 1.00 62.41 275 ARG A C 1
ATOM 2054 O O . ARG A 1 275 ? 4.815 -20.519 40.974 1.00 62.41 275 ARG A O 1
ATOM 2061 N N . GLN A 1 276 ? 4.596 -19.567 38.955 1.00 67.00 276 GLN A N 1
ATOM 2062 C CA . GLN A 1 276 ? 4.036 -18.313 39.476 1.00 67.00 276 GLN A CA 1
ATOM 2063 C C . GLN A 1 276 ? 2.655 -18.464 40.140 1.00 67.00 276 GLN A C 1
ATOM 2065 O O . GLN A 1 276 ? 2.530 -18.024 41.285 1.00 67.00 276 GLN A O 1
ATOM 2070 N N . PRO A 1 277 ? 1.635 -19.100 39.526 1.00 64.12 277 PRO A N 1
ATOM 2071 C CA . PRO A 1 277 ? 0.319 -19.223 40.154 1.00 64.12 277 PRO A CA 1
ATOM 2072 C C . PRO A 1 277 ? 0.369 -20.061 41.437 1.00 64.12 277 PRO A C 1
ATOM 2074 O O . PRO A 1 277 ? -0.322 -19.741 42.400 1.00 64.12 277 PRO A O 1
ATOM 2077 N N . LEU A 1 278 ? 1.253 -21.064 41.508 1.00 61.78 278 LEU A N 1
ATOM 2078 C CA . LEU A 1 278 ? 1.495 -21.833 42.733 1.00 61.78 278 LEU A CA 1
ATOM 2079 C C . LEU A 1 278 ? 2.027 -20.954 43.872 1.00 61.78 278 LEU A C 1
ATOM 2081 O O . LEU A 1 278 ? 1.553 -21.066 45.000 1.00 61.78 278 LEU A O 1
ATOM 2085 N N . ARG A 1 279 ? 2.952 -20.027 43.592 1.00 62.91 279 ARG A N 1
ATOM 2086 C CA . ARG A 1 279 ? 3.423 -19.059 44.598 1.00 62.91 279 ARG A CA 1
ATOM 2087 C C . ARG A 1 279 ? 2.305 -18.138 45.079 1.00 62.91 279 ARG A C 1
ATOM 2089 O O . ARG A 1 279 ? 2.223 -17.877 46.274 1.00 62.91 279 ARG A O 1
ATOM 2096 N N . THR A 1 280 ? 1.440 -17.676 44.180 1.00 64.00 280 THR A N 1
ATOM 2097 C CA . THR A 1 280 ? 0.306 -16.808 44.532 1.00 64.00 280 THR A CA 1
ATOM 2098 C C . THR A 1 280 ? -0.735 -17.542 45.379 1.00 64.00 280 THR A C 1
ATOM 2100 O O . THR A 1 280 ? -1.229 -16.991 46.360 1.00 64.00 280 THR A O 1
ATOM 2103 N N . VAL A 1 281 ? -1.039 -18.801 45.050 1.00 65.25 281 VAL A N 1
ATOM 2104 C CA . VAL A 1 281 ? -1.969 -19.634 45.829 1.00 65.25 281 VAL A CA 1
ATOM 2105 C C . VAL A 1 281 ? -1.410 -19.930 47.224 1.00 65.25 281 VAL A C 1
ATOM 2107 O O . VAL A 1 281 ? -2.141 -19.803 48.203 1.00 65.25 281 VAL A O 1
ATOM 2110 N N . LEU A 1 282 ? -0.117 -20.246 47.340 1.00 62.56 282 LEU A N 1
ATOM 2111 C CA . LEU A 1 282 ? 0.530 -20.524 48.629 1.00 62.56 282 LEU A CA 1
ATOM 2112 C C . LEU A 1 282 ? 0.651 -19.265 49.507 1.00 62.56 282 LEU A C 1
ATOM 2114 O O . LEU A 1 282 ? 0.392 -19.327 50.709 1.00 62.56 282 LEU A O 1
ATOM 2118 N N . ALA A 1 283 ? 0.947 -18.104 48.911 1.00 60.03 283 ALA A N 1
ATOM 2119 C CA . ALA A 1 283 ? 0.986 -16.828 49.629 1.00 60.03 283 ALA A CA 1
ATOM 2120 C C . ALA A 1 283 ? -0.383 -16.444 50.220 1.00 60.03 283 ALA A C 1
ATOM 2122 O O . ALA A 1 283 ? -0.453 -15.964 51.349 1.00 60.03 283 ALA A O 1
ATOM 2123 N N . ASN A 1 284 ? -1.479 -16.719 49.504 1.00 64.19 284 ASN A N 1
ATOM 2124 C CA . ASN A 1 284 ? -2.837 -16.444 49.985 1.00 64.19 284 ASN A CA 1
ATOM 2125 C C . ASN A 1 284 ? -3.300 -17.391 51.108 1.00 64.19 284 ASN A C 1
ATOM 2127 O O . ASN A 1 284 ? -4.285 -17.096 51.781 1.00 64.19 284 ASN A O 1
ATOM 2131 N N . GLN A 1 285 ? -2.606 -18.512 51.331 1.00 68.62 285 GLN A N 1
ATOM 2132 C CA . GLN A 1 285 ? -2.927 -19.488 52.378 1.00 68.62 285 GLN A CA 1
ATOM 2133 C C . GLN A 1 285 ? -2.057 -19.346 53.641 1.00 68.62 285 GLN A C 1
ATOM 2135 O O . GLN A 1 285 ? -2.091 -20.227 54.497 1.00 68.62 285 GLN A O 1
ATOM 2140 N N . ASN A 1 286 ? -1.282 -18.258 53.786 1.00 59.81 286 ASN A N 1
ATOM 2141 C CA . ASN A 1 286 ? -0.275 -18.109 54.853 1.00 59.81 286 ASN A CA 1
ATOM 2142 C C . ASN A 1 286 ? 0.739 -19.273 54.889 1.00 59.81 286 ASN A C 1
ATOM 2144 O O . ASN A 1 286 ? 1.251 -19.637 55.948 1.00 59.81 286 ASN A O 1
ATOM 2148 N N . VAL A 1 287 ? 1.035 -19.867 53.729 1.00 56.12 287 VAL A N 1
ATOM 2149 C CA . VAL A 1 287 ? 2.007 -20.954 53.615 1.00 56.12 287 VAL A CA 1
ATOM 2150 C C . VAL A 1 287 ? 3.375 -20.373 53.275 1.00 56.12 287 VAL A C 1
ATOM 2152 O O . VAL A 1 287 ? 3.621 -19.909 52.161 1.00 56.12 287 VAL A O 1
ATOM 2155 N N . THR A 1 288 ? 4.292 -20.426 54.240 1.00 52.25 288 THR A N 1
ATOM 2156 C CA . THR A 1 288 ? 5.689 -20.032 54.037 1.00 52.25 288 THR A CA 1
ATOM 2157 C C . THR A 1 288 ? 6.475 -21.227 53.508 1.00 52.25 288 THR A C 1
ATOM 2159 O O . THR A 1 288 ? 6.611 -22.243 54.189 1.00 52.25 288 THR A O 1
ATOM 2162 N N . VAL A 1 289 ? 6.999 -21.111 52.289 1.00 52.88 289 VAL A N 1
ATOM 2163 C CA . VAL A 1 289 ? 7.810 -22.154 51.649 1.00 52.88 289 VAL A CA 1
ATOM 2164 C C . VAL A 1 289 ? 9.286 -21.849 51.886 1.00 52.88 289 VAL A C 1
ATOM 2166 O O . VAL A 1 28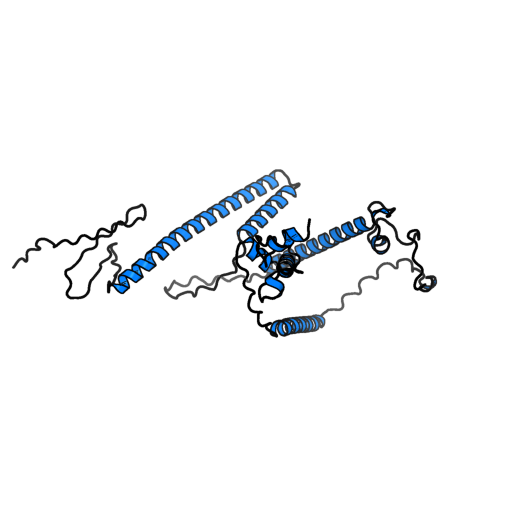9 ? 9.826 -20.925 51.278 1.00 52.88 289 VAL A O 1
ATOM 2169 N N . ASN A 1 290 ? 9.949 -22.627 52.744 1.00 51.12 290 ASN A N 1
ATOM 2170 C CA . ASN A 1 290 ? 11.395 -22.520 52.946 1.00 51.12 290 ASN A CA 1
ATOM 2171 C C . ASN A 1 290 ? 12.129 -23.565 52.093 1.00 51.12 290 ASN A C 1
ATOM 2173 O O . ASN A 1 290 ? 11.839 -24.759 52.216 1.00 51.12 290 ASN A O 1
ATOM 2177 N N . PRO A 1 291 ? 13.092 -23.164 51.243 1.00 46.03 291 PRO A N 1
ATOM 2178 C CA . PRO A 1 291 ? 13.919 -24.127 50.532 1.00 46.03 291 PRO A CA 1
ATOM 2179 C C . PRO A 1 291 ? 14.843 -24.833 51.536 1.00 46.03 291 PRO A C 1
ATOM 2181 O O . PRO A 1 291 ? 15.711 -24.195 52.131 1.00 46.03 291 PRO A O 1
ATOM 2184 N N . SER A 1 292 ? 14.667 -26.143 51.739 1.00 44.69 292 SER A N 1
ATOM 2185 C CA . SER A 1 292 ? 15.649 -26.945 52.478 1.00 44.69 292 SER A CA 1
ATOM 2186 C C . SER A 1 292 ? 16.725 -27.452 51.514 1.00 44.69 292 SER A C 1
ATOM 2188 O O . SER A 1 292 ? 16.432 -27.858 50.389 1.00 44.69 292 SER A O 1
ATOM 2190 N N . GLY A 1 293 ? 17.987 -27.431 51.946 1.00 38.28 293 GLY A N 1
ATOM 2191 C CA . GLY A 1 293 ? 19.146 -27.794 51.120 1.00 38.28 293 GLY A CA 1
ATOM 2192 C C . GLY A 1 293 ? 19.230 -29.267 50.691 1.00 38.28 293 GLY A C 1
ATOM 2193 O O . GLY A 1 293 ? 20.223 -29.647 50.084 1.00 38.28 293 GLY A O 1
ATOM 2194 N N . ALA A 1 294 ? 18.223 -30.094 50.989 1.00 41.41 294 ALA A N 1
ATOM 2195 C CA . ALA A 1 294 ? 18.223 -31.535 50.724 1.00 41.41 294 ALA A CA 1
ATOM 2196 C C . ALA A 1 294 ? 17.017 -32.005 49.883 1.00 41.41 294 ALA A C 1
ATOM 2198 O O . ALA A 1 294 ? 16.546 -33.126 50.042 1.00 41.41 294 ALA A O 1
ATOM 2199 N N . GLY A 1 295 ? 16.486 -31.149 49.003 1.00 45.88 295 GLY A N 1
ATOM 2200 C CA . GLY A 1 295 ? 15.455 -31.538 48.025 1.00 45.88 295 GLY A CA 1
ATOM 2201 C C . GLY A 1 295 ? 14.034 -31.700 48.579 1.00 45.88 295 GLY A C 1
ATOM 2202 O O . GLY A 1 295 ? 13.126 -32.005 47.814 1.00 45.88 295 GLY A O 1
ATOM 2203 N N . GLY A 1 296 ? 13.814 -31.456 49.874 1.00 40.38 296 GLY A N 1
ATOM 2204 C CA . GLY A 1 296 ? 12.483 -31.414 50.484 1.00 40.38 296 GLY A CA 1
ATOM 2205 C C . GLY A 1 296 ? 11.964 -29.985 50.643 1.00 40.38 296 GLY A C 1
ATOM 2206 O O . GLY A 1 296 ? 12.710 -29.083 51.036 1.00 40.38 296 GLY A O 1
ATOM 2207 N N . VAL A 1 297 ? 10.676 -29.775 50.377 1.00 46.25 297 VAL A N 1
ATOM 2208 C CA . VAL A 1 297 ? 9.973 -28.524 50.683 1.00 46.25 297 VAL A CA 1
ATOM 2209 C C . VAL A 1 297 ? 9.216 -28.710 51.995 1.00 46.25 297 VAL A C 1
ATOM 2211 O O . VAL A 1 297 ? 8.289 -29.511 52.061 1.00 46.25 297 VAL A O 1
ATOM 2214 N N . ALA A 1 298 ? 9.603 -27.982 53.043 1.00 49.62 298 ALA A N 1
ATOM 2215 C CA . ALA A 1 298 ? 8.856 -27.967 54.297 1.00 49.62 298 ALA A CA 1
ATOM 2216 C C . ALA A 1 298 ? 7.794 -26.859 54.247 1.00 49.6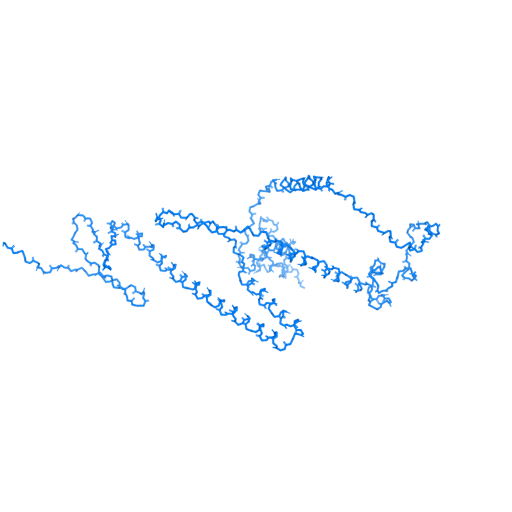2 298 ALA A C 1
ATOM 2218 O O . ALA A 1 298 ? 8.118 -25.697 53.989 1.00 49.62 298 ALA A O 1
ATOM 2219 N N . ILE A 1 299 ? 6.535 -27.228 54.488 1.00 53.22 299 ILE A N 1
ATOM 2220 C CA . ILE A 1 299 ? 5.398 -26.311 54.594 1.00 53.22 299 ILE A CA 1
ATOM 2221 C C . ILE A 1 299 ? 5.009 -26.220 56.069 1.00 53.22 299 ILE A C 1
ATOM 2223 O O . ILE A 1 299 ? 4.611 -27.219 56.665 1.00 53.22 299 ILE A O 1
ATOM 2227 N N . SER A 1 300 ? 5.109 -25.027 56.653 1.00 51.31 300 SER A N 1
ATOM 2228 C CA . SER A 1 300 ? 4.614 -24.753 58.006 1.00 51.31 300 SER A CA 1
ATOM 2229 C C . SER A 1 300 ? 3.304 -23.975 57.922 1.00 51.31 300 SER A C 1
ATOM 2231 O O . SER A 1 300 ? 3.227 -22.976 57.208 1.00 51.31 300 SER A O 1
ATOM 2233 N N . VAL A 1 301 ? 2.285 -24.419 58.659 1.00 53.06 301 VAL A N 1
ATOM 2234 C CA . VAL A 1 301 ? 0.996 -23.722 58.800 1.00 53.06 301 VAL A CA 1
ATOM 2235 C C . VAL A 1 301 ? 0.964 -23.022 60.164 1.00 53.06 301 VAL A C 1
ATOM 2237 O O . VAL A 1 301 ? 1.573 -23.508 61.117 1.00 53.06 301 VAL A O 1
ATOM 2240 N N . ALA A 1 302 ? 0.299 -21.866 60.246 1.00 51.50 302 ALA A N 1
ATOM 2241 C CA . ALA A 1 302 ? 0.223 -21.025 61.443 1.00 51.50 302 ALA A CA 1
ATOM 2242 C C . ALA A 1 302 ? -0.232 -21.780 62.714 1.00 51.50 302 ALA A C 1
ATOM 2244 O O . ALA A 1 302 ? -1.011 -22.735 62.645 1.00 51.50 302 ALA A O 1
ATOM 2245 N N . GLU A 1 303 ? 0.251 -21.319 63.875 1.00 46.94 303 GLU A N 1
ATOM 2246 C CA . GLU A 1 303 ? -0.002 -21.909 65.197 1.00 46.94 303 GLU A CA 1
ATOM 2247 C C . GLU A 1 303 ? -1.502 -22.159 65.451 1.00 46.94 303 GLU A C 1
ATOM 2249 O O . GLU A 1 303 ? -2.320 -21.244 65.377 1.00 46.94 303 GLU A O 1
ATOM 2254 N N . GLY A 1 304 ? -1.858 -23.413 65.763 1.00 62.91 304 GLY A N 1
ATOM 2255 C CA . GLY A 1 304 ? -3.214 -23.826 66.155 1.00 62.91 304 GLY A CA 1
ATOM 2256 C C . GLY A 1 304 ? -3.916 -24.823 65.222 1.00 62.91 304 GLY A C 1
ATOM 2257 O O . GLY A 1 304 ? -4.964 -25.345 65.596 1.00 62.91 304 GLY A O 1
ATOM 2258 N N . SER A 1 305 ? -3.356 -25.135 64.048 1.00 54.06 305 SER A N 1
ATOM 2259 C CA . SER A 1 305 ? -3.891 -26.174 63.146 1.00 54.06 305 SER A CA 1
ATOM 2260 C C . SER A 1 305 ? -3.123 -27.499 63.271 1.00 54.06 305 SER A C 1
ATOM 2262 O O . SER A 1 305 ? -1.906 -27.470 63.467 1.00 54.06 305 SER A O 1
ATOM 2264 N N . PRO A 1 306 ? -3.785 -28.670 63.157 1.00 56.19 306 PRO A N 1
ATOM 2265 C CA . PRO A 1 306 ? -3.088 -29.955 63.162 1.00 56.19 306 PRO A CA 1
ATOM 2266 C C . PRO A 1 306 ? -2.112 -30.036 61.972 1.00 56.19 306 PRO A C 1
ATOM 2268 O O . PRO A 1 306 ? -2.446 -29.553 60.886 1.00 56.19 306 PRO A O 1
ATOM 2271 N N . PRO A 1 307 ? -0.915 -30.629 62.145 1.00 53.44 307 PRO A N 1
ATOM 2272 C CA . PRO A 1 307 ? 0.077 -30.698 61.079 1.00 53.44 307 PRO A CA 1
ATOM 2273 C C . PRO A 1 307 ? -0.468 -31.524 59.909 1.00 53.44 307 PRO A C 1
ATOM 2275 O O . PRO A 1 307 ? -0.785 -32.703 60.060 1.00 53.44 307 PRO A O 1
ATOM 2278 N N . MET A 1 308 ? -0.579 -30.894 58.740 1.00 55.38 308 MET A N 1
ATOM 2279 C CA . MET A 1 308 ? -0.852 -31.578 57.478 1.00 55.38 308 MET A CA 1
ATOM 2280 C C . MET A 1 308 ? 0.462 -31.778 56.731 1.00 55.38 308 MET A C 1
ATOM 2282 O O . MET A 1 308 ? 1.224 -30.832 56.547 1.00 55.38 308 MET A O 1
ATOM 2286 N N . PHE A 1 309 ? 0.707 -33.006 56.282 1.00 53.25 309 PHE A N 1
ATOM 2287 C CA . PHE A 1 309 ? 1.845 -33.337 55.434 1.00 53.25 309 PHE A CA 1
ATOM 2288 C C . PHE A 1 309 ? 1.354 -33.448 53.992 1.00 53.25 309 PHE A C 1
ATOM 2290 O O . PHE A 1 309 ? 0.440 -34.218 53.696 1.00 53.25 309 PHE A O 1
ATOM 2297 N N . ILE A 1 310 ? 1.943 -32.656 53.103 1.00 55.09 310 ILE A N 1
ATOM 2298 C CA . ILE A 1 310 ? 1.690 -32.733 51.665 1.00 55.09 310 ILE A CA 1
ATOM 2299 C C . ILE A 1 310 ? 2.946 -33.330 51.048 1.00 55.09 310 ILE A C 1
ATOM 2301 O O . ILE A 1 310 ? 4.013 -32.722 51.129 1.00 55.09 310 ILE A O 1
ATOM 2305 N N . ASP A 1 311 ? 2.815 -34.519 50.469 1.00 49.78 311 ASP A N 1
ATOM 2306 C CA . ASP A 1 311 ? 3.906 -35.176 49.759 1.00 49.78 311 ASP A CA 1
ATOM 2307 C C . ASP A 1 311 ? 3.752 -34.862 48.268 1.00 49.78 311 ASP A C 1
ATOM 2309 O O . ASP A 1 311 ? 2.730 -35.178 47.652 1.00 49.78 311 ASP A O 1
ATOM 2313 N N . VAL A 1 312 ? 4.728 -34.154 47.700 1.00 52.34 312 VAL A N 1
ATOM 2314 C CA . VAL A 1 312 ? 4.709 -33.745 46.291 1.00 52.34 312 VAL A CA 1
ATOM 2315 C C . VAL A 1 312 ? 5.751 -34.572 45.558 1.00 52.34 312 VAL A C 1
ATOM 2317 O O . VAL A 1 312 ? 6.945 -34.286 45.639 1.00 52.34 312 VAL A O 1
ATOM 2320 N N . GLN A 1 313 ? 5.298 -35.591 44.830 1.00 48.03 313 GLN A N 1
ATOM 2321 C CA . GLN A 1 313 ? 6.165 -36.354 43.941 1.00 48.03 313 GLN A CA 1
ATOM 2322 C C . GLN A 1 313 ? 6.139 -35.731 42.547 1.00 48.03 313 GLN A C 1
ATOM 2324 O O . GLN A 1 313 ? 5.084 -35.531 41.948 1.00 48.03 313 GLN A O 1
ATOM 2329 N N . VAL A 1 314 ? 7.325 -35.403 42.040 1.00 47.06 314 VAL A N 1
ATOM 2330 C CA . VAL A 1 314 ? 7.519 -34.973 40.655 1.00 47.06 314 VAL A CA 1
ATOM 2331 C C . VAL A 1 314 ? 8.133 -36.150 39.921 1.00 47.06 314 VAL A C 1
ATOM 2333 O O . VAL A 1 314 ? 9.250 -36.557 40.248 1.00 47.06 314 VAL A O 1
ATOM 2336 N N . ASP A 1 315 ? 7.405 -36.724 38.969 1.00 54.06 315 ASP A N 1
ATOM 2337 C CA . ASP A 1 315 ? 7.962 -37.784 38.140 1.00 54.06 315 ASP A CA 1
ATOM 2338 C C . ASP A 1 315 ? 8.808 -37.210 36.988 1.00 54.06 315 ASP A C 1
ATOM 2340 O O . ASP A 1 315 ? 8.833 -36.007 36.708 1.00 54.06 315 ASP A O 1
ATOM 2344 N N . SER A 1 316 ? 9.533 -38.093 36.303 1.00 51.25 316 SER A N 1
ATOM 2345 C CA . SER A 1 316 ? 10.400 -37.754 35.169 1.00 51.25 316 SER A CA 1
ATOM 2346 C C . SER A 1 316 ? 9.665 -37.201 33.937 1.00 51.25 316 SER A C 1
ATOM 2348 O O . SER A 1 316 ? 10.329 -36.798 32.986 1.00 51.25 316 SER A O 1
ATOM 2350 N N . SER A 1 317 ? 8.326 -37.193 33.921 1.00 54.75 317 SER A N 1
ATOM 2351 C CA . SER A 1 317 ? 7.521 -36.604 32.843 1.00 54.75 317 SER A CA 1
ATOM 2352 C C . SER A 1 317 ? 7.176 -35.128 33.086 1.00 54.75 317 SER A C 1
ATOM 2354 O O . SER A 1 317 ? 6.611 -34.479 32.209 1.00 54.75 317 SER A O 1
ATOM 2356 N N . GLY A 1 318 ? 7.535 -34.575 34.252 1.00 46.41 318 GLY A N 1
ATOM 2357 C CA . GLY A 1 318 ? 7.283 -33.174 34.598 1.00 46.41 318 GLY A CA 1
ATOM 2358 C C . GLY A 1 318 ? 5.839 -32.881 35.022 1.00 46.41 318 GLY A C 1
ATOM 2359 O O . GLY A 1 318 ? 5.524 -31.734 35.339 1.00 46.41 318 GLY A O 1
ATOM 2360 N N . LEU A 1 319 ? 4.973 -33.897 35.077 1.00 39.44 319 LEU A N 1
ATOM 2361 C CA . LEU A 1 319 ? 3.636 -33.797 35.653 1.00 39.44 319 LEU A CA 1
ATOM 2362 C C . LEU A 1 319 ? 3.709 -34.006 37.169 1.00 39.44 319 LEU A C 1
ATOM 2364 O O . LEU A 1 319 ? 4.086 -35.061 37.670 1.00 39.44 319 LEU A O 1
ATOM 2368 N N . THR A 1 320 ? 3.345 -32.968 37.916 1.00 51.78 320 THR A N 1
ATOM 2369 C CA . THR A 1 320 ? 3.134 -33.046 39.365 1.00 51.78 320 THR A CA 1
ATOM 2370 C C . THR A 1 320 ? 1.823 -33.766 39.667 1.00 51.78 320 THR A C 1
ATOM 2372 O O . THR A 1 320 ? 0.757 -33.191 39.436 1.00 51.78 320 THR A O 1
ATOM 2375 N N . ASP A 1 321 ? 1.890 -34.973 40.235 1.00 44.78 321 ASP A N 1
ATOM 2376 C CA . ASP A 1 321 ? 0.753 -35.578 40.937 1.00 44.78 321 ASP A CA 1
ATOM 2377 C C . ASP A 1 321 ? 0.810 -35.135 42.406 1.00 44.78 321 ASP A C 1
ATOM 2379 O O . ASP A 1 321 ? 1.753 -35.443 43.141 1.00 44.78 321 ASP A O 1
ATOM 2383 N N . VAL A 1 322 ? -0.164 -34.328 42.831 1.00 48.91 322 VAL A N 1
ATOM 2384 C CA . VAL A 1 322 ? -0.209 -33.782 44.193 1.00 48.91 322 VAL A CA 1
ATOM 2385 C C . VAL A 1 322 ? -1.145 -34.647 45.026 1.00 48.91 322 VAL A C 1
ATOM 2387 O O . VAL A 1 322 ? -2.364 -34.465 45.006 1.00 48.91 322 VAL A O 1
ATOM 2390 N N . ARG A 1 323 ? -0.577 -35.575 45.802 1.00 49.62 323 ARG A N 1
ATOM 2391 C CA . ARG A 1 323 ? -1.339 -36.342 46.793 1.00 49.62 323 ARG A CA 1
ATOM 2392 C C . ARG A 1 323 ? -1.339 -35.631 48.137 1.00 49.62 323 ARG A C 1
ATOM 2394 O O . ARG A 1 323 ? -0.345 -35.587 48.855 1.00 49.62 323 ARG A O 1
ATOM 2401 N N . VAL A 1 324 ? -2.507 -35.121 48.512 1.00 50.09 324 VAL A N 1
ATOM 2402 C CA . VAL A 1 324 ? -2.750 -34.621 49.866 1.00 50.09 324 VAL A CA 1
ATOM 2403 C C . VAL A 1 324 ? -3.216 -35.790 50.729 1.00 50.09 324 VAL A C 1
ATOM 2405 O O . VAL A 1 324 ? -4.362 -36.226 50.636 1.00 50.09 324 VAL A O 1
ATOM 2408 N N . THR A 1 325 ? -2.324 -36.314 51.567 1.00 50.28 325 THR A N 1
ATOM 2409 C CA . THR A 1 325 ? -2.655 -37.359 52.545 1.00 50.28 325 THR A CA 1
ATOM 2410 C C . THR A 1 325 ? -2.824 -36.744 53.927 1.00 50.28 325 THR A C 1
ATOM 2412 O O . THR A 1 325 ? -1.856 -36.422 54.609 1.00 50.28 325 THR A O 1
ATOM 2415 N N . THR A 1 326 ? -4.069 -36.611 54.380 1.00 47.88 326 THR A N 1
ATOM 2416 C CA . THR A 1 326 ? -4.369 -36.271 55.775 1.00 47.88 326 THR A CA 1
ATOM 2417 C C . THR A 1 326 ? -4.291 -37.539 56.624 1.00 47.88 326 THR A C 1
ATOM 2419 O O . THR A 1 326 ? -5.238 -38.324 56.660 1.00 47.88 326 THR A O 1
ATOM 2422 N N . GLY A 1 327 ? -3.151 -37.768 57.275 1.00 48.62 327 GLY A N 1
ATOM 2423 C CA . GLY A 1 327 ? -2.943 -38.895 58.184 1.00 48.62 327 GLY A CA 1
ATOM 2424 C C . GLY A 1 327 ? -2.634 -38.424 59.602 1.00 48.62 327 GLY A C 1
ATOM 2425 O O . GLY A 1 327 ? -1.742 -37.606 59.807 1.00 48.62 327 GLY A O 1
ATOM 2426 N N . ILE A 1 328 ? -3.346 -38.965 60.592 1.00 52.12 328 ILE A N 1
ATOM 2427 C CA . ILE A 1 328 ? -2.960 -38.861 62.003 1.00 52.12 328 ILE A CA 1
ATOM 2428 C C . ILE A 1 328 ? -1.806 -39.847 62.200 1.00 52.12 328 ILE A C 1
ATOM 2430 O O . ILE A 1 328 ? -2.018 -41.051 62.084 1.00 52.12 328 ILE A O 1
ATOM 2434 N N . MET A 1 329 ? -0.592 -39.350 62.456 1.00 48.81 329 MET A N 1
ATOM 2435 C CA . MET A 1 329 ? 0.563 -40.189 62.807 1.00 48.81 329 MET A CA 1
ATOM 2436 C C . MET A 1 329 ? 0.200 -41.095 64.000 1.00 48.81 329 MET A C 1
ATOM 2438 O O . MET A 1 329 ? -0.070 -40.574 65.087 1.00 48.81 329 MET A O 1
ATOM 2442 N N . PRO A 1 330 ? 0.194 -42.433 63.854 1.00 47.50 330 PRO A N 1
ATOM 2443 C CA . PRO A 1 330 ? 0.038 -43.313 64.997 1.00 47.50 330 PRO A CA 1
ATOM 2444 C C . PRO A 1 330 ? 1.341 -43.320 65.809 1.00 47.50 330 PRO A C 1
ATOM 2446 O O . PRO A 1 330 ? 2.341 -43.893 65.397 1.00 47.50 330 PRO A O 1
ATOM 2449 N N . GLY A 1 331 ? 1.303 -42.672 66.976 1.00 46.09 331 GLY A N 1
ATOM 2450 C CA . GLY A 1 331 ? 2.117 -43.003 68.148 1.00 46.09 331 GLY A CA 1
ATOM 2451 C C . GLY A 1 331 ? 3.639 -42.905 68.010 1.00 46.09 331 GLY A C 1
ATOM 2452 O O . GLY A 1 331 ? 4.322 -43.922 67.933 1.00 46.09 331 GLY A O 1
ATOM 2453 N N . LEU A 1 332 ? 4.190 -41.699 68.169 1.00 44.00 332 LEU A N 1
ATOM 2454 C CA . LEU A 1 332 ? 5.512 -41.559 68.784 1.00 44.00 332 LEU A CA 1
ATOM 2455 C C . LEU A 1 332 ? 5.332 -41.699 70.299 1.00 44.00 332 LEU A C 1
ATOM 2457 O O . LEU A 1 332 ? 4.848 -40.789 70.970 1.00 44.00 332 LEU A O 1
ATOM 2461 N N . GLY A 1 333 ? 5.658 -42.883 70.817 1.00 43.56 333 GLY A N 1
ATOM 2462 C CA . GLY A 1 333 ? 5.718 -43.146 72.249 1.00 43.56 333 GLY A CA 1
ATOM 2463 C C . GLY A 1 333 ? 6.740 -42.228 72.913 1.00 43.56 333 GLY A C 1
ATOM 2464 O O . GLY A 1 333 ? 7.925 -42.266 72.589 1.00 43.56 333 GLY A O 1
ATOM 2465 N N . VAL A 1 334 ? 6.266 -41.406 73.845 1.00 41.28 334 VAL A N 1
ATOM 2466 C CA . VAL A 1 334 ? 7.109 -40.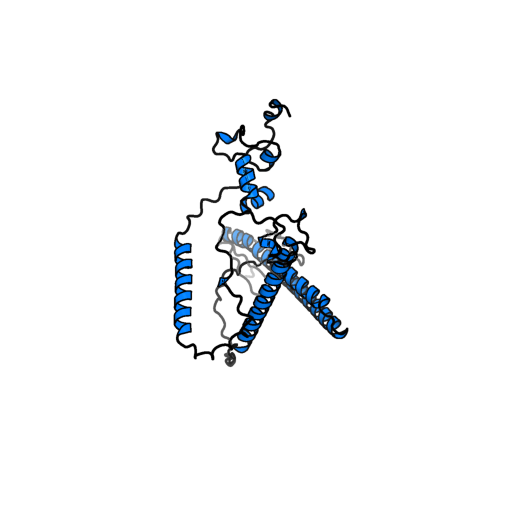649 74.768 1.00 41.28 334 VAL A CA 1
ATOM 2467 C C . VAL A 1 334 ? 7.697 -41.652 75.760 1.00 41.28 334 VAL A C 1
ATOM 2469 O O . VAL A 1 334 ? 6.960 -42.249 76.545 1.00 41.28 334 VAL A O 1
ATOM 2472 N N . ALA A 1 335 ? 9.008 -41.877 75.695 1.00 42.69 335 ALA A N 1
ATOM 2473 C CA . ALA A 1 335 ? 9.739 -42.526 76.777 1.00 42.69 335 ALA A CA 1
ATOM 2474 C C . ALA A 1 335 ? 9.864 -41.530 77.941 1.00 42.69 335 ALA A C 1
ATOM 2476 O O . ALA A 1 335 ? 10.246 -40.378 77.721 1.00 42.69 335 ALA A O 1
ATOM 2477 N N . ALA A 1 336 ? 9.468 -41.985 79.132 1.00 43.06 336 ALA A N 1
ATOM 2478 C CA . ALA A 1 336 ? 9.566 -41.268 80.403 1.00 43.06 336 ALA A CA 1
ATOM 2479 C C . ALA A 1 336 ? 11.014 -41.158 80.899 1.00 43.06 336 ALA A C 1
ATOM 2481 O O . ALA A 1 336 ? 11.801 -42.092 80.615 1.00 43.06 336 ALA A O 1
#

Mean predicted aligned error: 20.51 Å

Sequence (336 aa):
MSTLDLYSDDFPHGTPDGFEQGCRGSACPNQTTDAMTCRKAHMRYQGDYQYRKAIDAGQVWVEPAPEKKVKDRRTDADAAHTALRAAREVAQVDVVPVAPKPAPPAGPATDWATLPKKRKNAALTVNDPMFPHGTSAGAKACTDEAKCPGTPTCQEARRQYQRDYRAAAKADATAATASAAVAFIKDEPVLTVPEPMPVALSAAIPVSPAAPAEDWEALAGKLLRLVDELTDSSTGSAESLRVAEAAKSSLIAENQRLQDELAQAFMTRDVLEARQPLRTVLANQNVTVNPSGAGGVAISVAEGSPPMFIDVQVDSSGLTDVRVTTGIMPGLGVAA

Organism: NCBI:txid1259239

pLDDT: mean 73.15, std 17.94, range [38.28, 97.69]